Protein AF-E4YJR3-F1 (afdb_monomer)

Sequence (330 aa):
MFRCHFRAPNPDRCPSSAATNLHTQDFFTKYLLKDLPNSNQPILTTSLFLHVAEKFKENTSFCRQILEVAIERIDQEDDRQCQLWNKVFTLRLQDEDYTGAYRAMISNTDIDSQKNCLRTFVLHLSDSGDFGPLVNSEYSGLESEIAPILENRALAVSPEDTRYFDLLYAFMSVRENYRGAARAMYLQSQHIASGYESLEQLETRESALLTAINSLYLVKKEDQWVATASANGVPLPVKSPKRTHEGGMRVPLSKDTVVTSLEDMENECLLVQARLALKMDDIDTAGLDASEIATLMAKRGMYHEAGNLLKSFKEPARCCCQNSGEHICM

Nearest PDB structures (foldseek):
  7tdz-assembly1_a  TM=8.661E-01  e=4.460E-16  Xenopus laevis
  7vci-assembly1_M  TM=8.067E-01  e=4.915E-12  Xenopus laevis
  7r5j-assembly1_R0  TM=7.196E-01  e=3.032E-12  Homo sapiens
  7fik-assembly1_e  TM=7.915E-01  e=4.142E-10  Xenopus laevis
  7wb4-assembly1_E  TM=7.861E-01  e=5.183E-08  Xenopus laevis

Secondary structure (DSSP, 8-state):
------PPPPGGG--HHHHTTSTT-HHHHHHHSTTS-S--HHHHHHHHHHHHHHHTTT-HHHHHHHHHHHHTTS-TT-TTHHHHHHHHHHHHHHTT-HHHHHHHHHT-S-HHHHHHHHHHHHHHHHHHT-HHHHHH---TT-HHHHHHHHHHHHHHS-TT--HHHHHHHHHHHHTT-HHHHHHHHHHHHHHHHHS---HHHHHHHHHHHHHHHHHHHTS-GGG-EEEEE-TTS-----PPPPPPTTS-------TTEEEEEHHHHHHHHHHHHHHHHHHTTT---TT--HHHHHHHHHHTT-HHHHHHHHHHTT--------SS------

Organism: Oikopleura dioica (NCBI:txid34765)

Solvent-accessible surface area (backbone atoms only — not comparable to full-atom values): 19707 Å² total; per-residue (Å²): 140,81,84,81,81,75,74,82,71,71,84,92,68,74,61,79,70,58,71,73,55,45,83,78,36,71,63,49,49,64,72,74,44,72,88,61,80,94,71,60,76,67,60,55,51,56,50,48,50,53,52,51,36,61,76,38,62,88,42,58,72,60,32,45,54,53,52,52,58,45,61,80,70,57,67,96,82,49,85,62,53,45,59,50,30,54,51,46,24,53,49,27,52,74,70,68,34,60,68,59,19,52,50,32,37,70,70,34,87,46,66,70,58,33,52,53,50,47,53,52,50,55,50,52,34,63,74,70,66,53,54,65,69,65,56,74,53,84,58,89,83,52,57,78,58,51,57,59,52,43,50,57,50,36,73,74,44,61,64,84,60,53,66,44,41,54,49,50,26,52,45,23,49,78,69,70,33,32,60,60,19,15,40,38,28,42,50,51,28,51,45,33,67,74,52,78,81,48,72,70,50,44,54,50,31,44,53,26,38,51,52,14,51,57,26,30,69,76,40,59,81,93,62,35,58,37,79,42,72,32,96,89,54,82,88,69,82,83,73,77,68,65,78,49,100,79,78,54,87,50,75,78,79,54,100,53,55,41,77,45,44,55,69,55,53,52,47,50,42,54,51,46,50,54,43,45,61,41,42,77,69,76,41,88,57,83,93,58,52,72,66,57,50,25,53,54,34,42,76,72,67,40,49,69,62,21,52,50,53,32,60,66,71,69,48,81,75,75,75,85,85,79,84,85,78,84,86,82,90,130

pLDDT: mean 74.15, std 20.88, range [22.23, 96.56]

InterPro domains:
  IPR021717 Nucleoporin Nup120/160 [PTHR21286] (44-315)
  IPR056535 NUP160, middle TPR domain [PF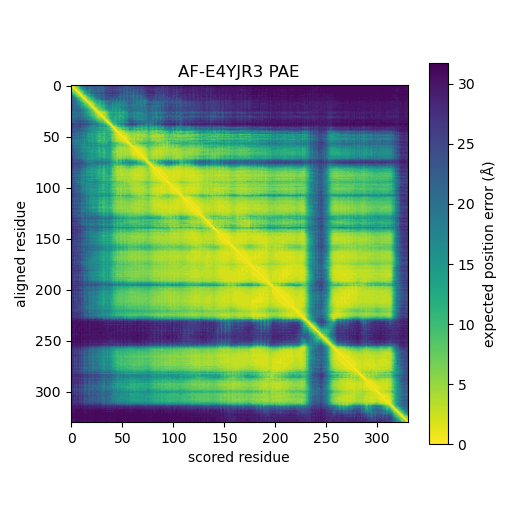23354] (14-218)

Structure (mmCIF, N/CA/C/O backbone):
data_AF-E4YJR3-F1
#
_entry.id   AF-E4YJR3-F1
#
loop_
_atom_site.group_PDB
_atom_site.id
_atom_site.type_symbol
_atom_site.label_atom_id
_atom_site.label_alt_id
_atom_site.label_comp_id
_atom_site.label_asym_id
_atom_site.label_entity_id
_atom_site.label_seq_id
_atom_site.pdbx_PDB_ins_code
_atom_site.Cartn_x
_atom_site.Cartn_y
_atom_site.Cartn_z
_atom_site.occupancy
_atom_site.B_iso_or_equiv
_atom_site.auth_seq_id
_atom_site.auth_comp_id
_atom_site.auth_asym_id
_atom_site.auth_atom_id
_atom_site.pdbx_PDB_model_num
ATOM 1 N N . MET A 1 1 ? -0.060 -20.009 53.212 1.00 29.98 1 MET A N 1
ATOM 2 C CA . MET A 1 1 ? -0.229 -20.751 51.945 1.00 29.98 1 MET A CA 1
ATOM 3 C C . MET A 1 1 ? -1.686 -21.210 51.860 1.00 29.98 1 MET A C 1
ATOM 5 O O . MET A 1 1 ? -1.987 -22.354 52.156 1.00 29.98 1 MET A O 1
ATOM 9 N N . PHE A 1 2 ? -2.614 -20.295 51.565 1.00 22.23 2 PHE A N 1
ATOM 10 C CA . PHE A 1 2 ? -4.041 -20.616 51.441 1.00 22.23 2 PHE A CA 1
ATOM 11 C C . PHE A 1 2 ? -4.434 -20.487 49.970 1.00 22.23 2 PHE A C 1
ATOM 13 O O . PHE A 1 2 ? -4.523 -19.385 49.435 1.00 22.23 2 PHE A O 1
ATOM 20 N N . ARG A 1 3 ? -4.598 -21.637 49.309 1.00 22.94 3 ARG A N 1
ATOM 21 C CA . ARG A 1 3 ? -5.192 -21.746 47.973 1.00 22.94 3 ARG A CA 1
ATOM 22 C C . ARG A 1 3 ? -6.650 -21.301 48.071 1.00 22.94 3 ARG A C 1
ATOM 24 O O . ARG A 1 3 ? -7.471 -22.016 48.637 1.00 22.94 3 ARG A O 1
ATOM 31 N N . CYS A 1 4 ? -6.973 -20.141 47.511 1.00 25.50 4 CYS A N 1
ATOM 32 C CA . CYS A 1 4 ? -8.360 -19.775 47.252 1.00 25.50 4 CYS A CA 1
ATOM 33 C C . CYS A 1 4 ? -8.850 -20.593 46.050 1.00 25.50 4 CYS A C 1
ATOM 35 O O . CYS A 1 4 ? -8.593 -20.245 44.902 1.00 25.50 4 CYS A O 1
ATOM 37 N N . HIS A 1 5 ? -9.527 -21.712 46.309 1.00 24.83 5 HIS A N 1
ATOM 38 C CA . HIS A 1 5 ? -10.363 -22.375 45.312 1.00 24.83 5 HIS A CA 1
ATOM 39 C C . HIS A 1 5 ? -11.676 -21.601 45.182 1.00 24.83 5 HIS A C 1
ATOM 41 O O . HIS A 1 5 ? -12.685 -21.958 45.786 1.00 24.83 5 HIS A O 1
ATOM 47 N N . PHE A 1 6 ? -11.663 -20.530 44.386 1.00 32.66 6 PHE A N 1
ATOM 48 C CA . PHE A 1 6 ? -12.901 -20.013 43.817 1.00 32.66 6 PHE A CA 1
ATOM 49 C C . PHE A 1 6 ? -13.331 -20.970 42.707 1.00 32.66 6 PHE A C 1
ATOM 51 O O . PHE A 1 6 ? -12.782 -20.982 41.608 1.00 32.66 6 PHE A O 1
ATOM 58 N N . ARG A 1 7 ? -14.292 -21.833 43.036 1.00 27.20 7 ARG A N 1
ATOM 59 C CA . ARG A 1 7 ? -15.067 -22.591 42.057 1.00 27.20 7 ARG A CA 1
ATOM 60 C C . ARG A 1 7 ? -15.774 -21.560 41.172 1.00 27.20 7 ARG A C 1
ATOM 62 O O . ARG A 1 7 ? -16.466 -20.698 41.710 1.00 27.20 7 ARG A O 1
ATOM 69 N N . ALA A 1 8 ? -15.541 -21.620 39.862 1.00 28.38 8 ALA A N 1
ATOM 70 C CA . ALA A 1 8 ? -16.097 -20.680 38.893 1.00 28.38 8 ALA A CA 1
ATOM 71 C C . ALA A 1 8 ? -17.618 -20.528 39.098 1.00 28.38 8 ALA A C 1
ATOM 73 O O . ALA A 1 8 ? -18.334 -21.533 39.020 1.00 28.38 8 ALA A O 1
ATOM 74 N N . PRO A 1 9 ? -18.132 -19.322 39.397 1.00 33.03 9 PRO A N 1
ATOM 75 C CA . PRO A 1 9 ? -19.554 -19.070 39.270 1.00 33.03 9 PRO A CA 1
ATOM 76 C C . PRO A 1 9 ? -19.888 -19.011 37.773 1.00 33.03 9 PRO A C 1
ATOM 78 O O . PRO A 1 9 ? -19.077 -18.546 36.974 1.00 33.03 9 PRO A O 1
ATOM 81 N N . ASN A 1 10 ? -21.068 -19.505 37.389 1.00 29.66 10 ASN A N 1
ATOM 82 C CA . ASN A 1 10 ? -21.575 -19.352 36.025 1.00 29.66 10 ASN A CA 1
ATOM 83 C C . ASN A 1 10 ? -21.480 -17.871 35.602 1.00 29.66 10 ASN A C 1
ATOM 85 O O . ASN A 1 10 ? -22.039 -17.026 36.310 1.00 29.66 10 ASN A O 1
ATOM 89 N N . PRO A 1 11 ? -20.815 -17.551 34.476 1.00 40.31 11 PRO A N 1
ATOM 90 C CA . PRO A 1 11 ? -20.589 -16.169 34.044 1.00 40.31 11 PRO A CA 1
ATOM 91 C C . PRO A 1 11 ? -21.891 -15.428 33.698 1.00 40.31 11 PRO A C 1
ATOM 93 O O . PRO A 1 11 ? -21.936 -14.206 33.759 1.00 40.31 11 PRO A O 1
ATOM 96 N N . ASP A 1 12 ? -22.981 -16.153 33.441 1.00 34.28 12 ASP A N 1
ATOM 97 C CA . ASP A 1 12 ? -24.246 -15.579 32.965 1.00 34.28 12 ASP A CA 1
ATOM 98 C C . ASP A 1 12 ? -25.135 -14.968 34.066 1.00 34.28 12 ASP A C 1
ATOM 100 O O . ASP A 1 12 ? -26.244 -14.509 33.788 1.00 34.28 12 ASP A O 1
ATOM 104 N N . ARG A 1 13 ? -24.716 -14.991 35.342 1.00 35.12 13 ARG A N 1
ATOM 105 C CA . ARG A 1 13 ? -25.559 -14.547 36.474 1.00 35.12 13 ARG A CA 1
ATOM 106 C C . ARG A 1 13 ? -24.811 -13.789 37.573 1.00 35.12 13 ARG A C 1
ATOM 108 O O . ARG A 1 13 ? -25.071 -14.003 38.757 1.00 35.12 13 ARG A O 1
ATOM 115 N N . CYS A 1 14 ? -23.941 -12.851 37.218 1.00 37.06 14 CYS A N 1
ATOM 116 C CA . CYS A 1 14 ? -23.612 -11.772 38.153 1.00 37.06 14 CYS A CA 1
ATOM 117 C C . CYS A 1 14 ? -24.665 -10.661 38.004 1.00 37.06 14 CYS A C 1
ATOM 119 O O . CYS A 1 14 ? -24.735 -10.042 36.944 1.00 37.06 14 CYS A O 1
ATOM 121 N N . PRO A 1 15 ? -25.519 -10.403 39.014 1.00 34.91 15 PRO A N 1
ATOM 122 C CA . PRO A 1 15 ? -26.496 -9.333 38.913 1.00 34.91 15 PRO A CA 1
ATOM 123 C C . PRO A 1 15 ? -25.754 -7.995 38.884 1.00 34.91 15 PRO A C 1
ATOM 125 O O . PRO A 1 15 ? -24.974 -7.684 39.785 1.00 34.91 15 PRO A O 1
ATOM 128 N N . SER A 1 16 ? -26.028 -7.184 37.866 1.00 40.50 16 SER A N 1
ATOM 129 C CA . SER A 1 16 ? -25.550 -5.801 37.721 1.00 40.50 16 SER A CA 1
ATOM 130 C C . SER A 1 16 ? -25.839 -4.923 38.953 1.00 40.50 16 SER A C 1
ATOM 132 O O . SER A 1 16 ? -25.169 -3.916 39.175 1.00 40.50 16 SER A O 1
ATOM 134 N N . SER A 1 17 ? -26.776 -5.343 39.813 1.00 38.78 17 SER A N 1
ATOM 135 C CA . SER A 1 17 ? -27.082 -4.721 41.106 1.00 38.78 17 SER A CA 1
ATOM 136 C C . SER A 1 17 ? -26.037 -4.969 42.205 1.00 38.78 17 SER A C 1
ATOM 138 O O . SER A 1 17 ? -26.002 -4.226 43.184 1.00 38.78 17 SER A O 1
ATOM 140 N N . ALA A 1 18 ? -25.184 -5.996 42.091 1.00 42.00 18 ALA A N 1
ATOM 141 C CA . ALA A 1 18 ? -24.146 -6.275 43.089 1.00 42.00 18 ALA A CA 1
ATOM 142 C C . ALA A 1 18 ? -23.007 -5.248 43.022 1.00 42.00 18 ALA A C 1
ATOM 144 O O . ALA A 1 18 ? -22.527 -4.800 44.061 1.00 42.00 18 ALA A O 1
ATOM 145 N N . ALA A 1 19 ? -22.641 -4.797 41.817 1.00 44.16 19 ALA A N 1
ATOM 146 C CA . ALA A 1 19 ? -21.649 -3.737 41.621 1.00 44.16 19 ALA A CA 1
ATOM 147 C C . ALA A 1 19 ? -22.080 -2.414 42.277 1.00 44.16 19 ALA A C 1
ATOM 149 O O . ALA A 1 19 ? -21.245 -1.634 42.732 1.00 44.16 19 ALA A O 1
ATOM 150 N N . THR A 1 20 ? -23.392 -2.186 42.391 1.00 44.91 20 THR A N 1
ATOM 151 C CA . THR A 1 20 ? -23.952 -0.950 42.937 1.00 44.91 20 THR A CA 1
ATOM 152 C C . THR A 1 20 ? -23.702 -0.782 44.432 1.00 44.91 20 THR A C 1
ATOM 154 O O . THR A 1 20 ? -23.696 0.349 44.877 1.00 44.91 20 THR A O 1
ATOM 157 N N . ASN A 1 21 ? -23.433 -1.847 45.196 1.00 45.72 21 ASN A N 1
ATOM 158 C CA . ASN A 1 21 ? -23.212 -1.773 46.652 1.00 45.72 21 ASN A CA 1
ATOM 159 C C . ASN A 1 21 ? -21.786 -2.183 47.078 1.00 45.72 21 ASN A C 1
ATOM 161 O O . ASN A 1 21 ? -21.510 -2.365 48.266 1.00 45.72 21 ASN A O 1
ATOM 165 N N . LEU A 1 22 ? -20.853 -2.340 46.130 1.00 49.66 22 LEU A N 1
ATOM 166 C CA . LEU A 1 22 ? -19.464 -2.697 46.451 1.00 49.66 22 LEU A CA 1
ATOM 167 C C . LEU A 1 22 ? -18.683 -1.536 47.088 1.00 49.66 22 LEU A C 1
ATOM 169 O O . LEU A 1 22 ? -17.775 -1.773 47.879 1.00 49.66 22 LEU A O 1
ATOM 173 N N . HIS A 1 23 ? -19.055 -0.290 46.785 1.00 43.75 23 HIS A N 1
ATOM 174 C CA . HIS A 1 23 ? -18.414 0.908 47.334 1.00 43.75 23 HIS A CA 1
ATOM 175 C C . HIS A 1 23 ? -18.718 1.120 48.828 1.00 43.75 23 HIS A C 1
ATOM 177 O O . HIS A 1 23 ? -17.927 1.738 49.534 1.00 43.75 23 HIS A O 1
ATOM 183 N N . THR A 1 24 ? -19.839 0.582 49.321 1.00 45.59 24 THR A N 1
ATOM 184 C CA . THR A 1 24 ? -20.225 0.631 50.741 1.00 45.59 24 THR A CA 1
ATOM 185 C C . THR A 1 24 ? -19.541 -0.427 51.603 1.00 45.59 24 THR A C 1
ATOM 187 O O . THR A 1 24 ? -19.618 -0.351 52.826 1.00 45.59 24 THR A O 1
ATOM 190 N N . GLN A 1 25 ? -18.889 -1.432 51.010 1.00 48.78 25 GLN A N 1
ATOM 191 C CA . GLN A 1 25 ? -18.199 -2.453 51.793 1.00 48.78 25 GLN A CA 1
ATOM 192 C C . GLN A 1 25 ? -16.765 -2.020 52.110 1.00 48.78 25 GLN A C 1
ATOM 194 O O . GLN A 1 25 ? -15.901 -2.023 51.233 1.00 48.78 25 GLN A O 1
ATOM 199 N N . ASP A 1 26 ? -16.502 -1.764 53.397 1.00 46.53 26 ASP A N 1
ATOM 200 C CA . ASP A 1 26 ? -15.182 -1.454 53.982 1.00 46.53 26 ASP A CA 1
ATOM 201 C C . ASP A 1 26 ? -14.056 -2.402 53.538 1.00 46.53 26 ASP A C 1
ATOM 203 O O . ASP A 1 26 ? -12.878 -2.060 53.581 1.00 46.53 26 ASP A O 1
ATOM 207 N N . PHE A 1 27 ? -14.393 -3.621 53.115 1.00 50.97 27 PHE A N 1
ATOM 208 C CA . PHE A 1 27 ? -13.427 -4.597 52.627 1.00 50.97 27 PHE A CA 1
ATOM 209 C C . PHE A 1 27 ? -12.860 -4.238 51.242 1.00 50.97 27 PHE A C 1
ATOM 211 O O . PHE A 1 27 ? -11.647 -4.315 51.036 1.00 50.97 27 PHE A O 1
ATOM 218 N N . PHE A 1 28 ? -13.715 -3.820 50.303 1.00 50.59 28 PHE A N 1
ATOM 219 C CA . PHE A 1 28 ? -13.316 -3.504 48.928 1.00 50.59 28 PHE A CA 1
ATOM 220 C C . PHE A 1 28 ? -12.522 -2.196 48.874 1.00 50.59 28 PHE A C 1
ATOM 222 O O . PHE A 1 28 ? -11.467 -2.138 48.245 1.00 50.59 28 PHE A O 1
ATOM 229 N N . THR A 1 29 ? -12.949 -1.181 49.623 1.00 50.59 29 THR A N 1
ATOM 230 C CA . THR A 1 29 ? -12.211 0.082 49.772 1.00 50.59 29 THR A CA 1
ATOM 231 C C . THR A 1 29 ? -10.846 -0.113 50.435 1.00 50.59 29 THR A C 1
ATOM 233 O O . THR A 1 29 ? -9.853 0.454 49.986 1.00 50.59 29 THR A O 1
ATOM 236 N N . LYS A 1 30 ? -10.742 -0.981 51.446 1.00 48.03 30 LYS A N 1
ATOM 237 C CA . LYS A 1 30 ? -9.495 -1.187 52.202 1.00 48.03 30 LYS A CA 1
ATOM 238 C C . LYS A 1 30 ? -8.450 -2.060 51.495 1.00 48.03 30 LYS A C 1
ATOM 240 O O . LYS A 1 30 ? -7.258 -1.891 51.763 1.00 48.03 30 LYS A O 1
ATOM 245 N N . TYR A 1 31 ? -8.867 -2.983 50.621 1.00 53.19 31 TYR A N 1
ATOM 246 C CA . TYR A 1 31 ? -7.954 -3.899 49.916 1.00 53.19 31 TYR A CA 1
ATOM 247 C C . TYR A 1 31 ? -7.757 -3.598 48.423 1.00 53.19 31 TYR A C 1
ATOM 249 O O . TYR A 1 31 ? -6.663 -3.856 47.928 1.00 53.19 31 TYR A O 1
ATOM 257 N N . LEU A 1 32 ? -8.758 -3.062 47.711 1.00 52.88 32 LEU A N 1
ATOM 258 C CA . LEU A 1 32 ? -8.661 -2.764 46.269 1.00 52.88 32 LEU A CA 1
ATOM 259 C C . LEU A 1 32 ? -8.405 -1.281 45.967 1.00 52.88 32 LEU A C 1
ATOM 261 O O . LEU A 1 32 ? -7.837 -0.981 44.925 1.00 52.88 32 LEU A O 1
ATOM 265 N N . LEU A 1 33 ? -8.783 -0.355 46.859 1.00 53.78 33 LEU A N 1
ATOM 266 C CA . LEU A 1 33 ? -8.657 1.098 46.638 1.00 53.78 33 LEU A CA 1
ATOM 267 C C . LEU A 1 33 ? -7.522 1.754 47.449 1.00 53.78 33 LEU A C 1
ATOM 269 O O . LEU A 1 33 ? -7.466 2.975 47.563 1.00 53.78 33 LEU A O 1
ATOM 273 N N . LYS A 1 34 ? -6.599 0.955 47.999 1.00 53.28 34 LYS A N 1
ATOM 274 C CA . LYS A 1 34 ? -5.567 1.396 48.956 1.00 53.28 34 LYS A CA 1
ATOM 275 C C . LYS A 1 34 ? -4.609 2.479 48.420 1.00 53.28 34 LYS A C 1
ATOM 277 O O . LYS A 1 34 ? -4.019 3.192 49.226 1.00 53.28 34 LYS A O 1
ATOM 282 N N . ASP A 1 35 ? -4.505 2.615 47.097 1.00 50.78 35 ASP A N 1
ATOM 283 C CA . ASP A 1 35 ? -3.570 3.516 46.406 1.00 50.78 35 ASP A CA 1
ATOM 284 C C . ASP A 1 35 ? -4.250 4.712 45.700 1.00 50.78 35 ASP A C 1
ATOM 286 O O . ASP A 1 35 ? -3.592 5.453 44.970 1.00 50.78 35 ASP A O 1
ATOM 290 N N . LEU A 1 36 ? -5.563 4.921 45.874 1.00 49.91 36 LEU A N 1
ATOM 291 C CA . LEU A 1 36 ? -6.302 5.969 45.154 1.00 49.91 36 LEU A CA 1
ATOM 292 C C . LEU A 1 36 ? -6.524 7.230 46.014 1.00 49.91 36 LEU A C 1
ATOM 294 O O . LEU A 1 36 ? -6.951 7.120 47.164 1.00 49.91 36 LEU A O 1
ATOM 298 N N . PRO A 1 37 ? -6.264 8.441 45.479 1.00 48.44 37 PRO A N 1
ATOM 299 C CA . PRO A 1 37 ? -6.494 9.683 46.204 1.00 48.44 37 PRO A CA 1
ATOM 300 C C . PRO A 1 37 ? -7.994 9.920 46.421 1.00 48.44 37 PRO A C 1
ATOM 302 O O . PRO A 1 37 ? -8.805 9.806 45.502 1.00 48.44 37 PRO A O 1
ATOM 305 N N . ASN A 1 38 ? -8.352 10.267 47.657 1.00 51.56 38 ASN A N 1
ATOM 306 C CA . ASN A 1 38 ? -9.713 10.586 48.076 1.00 51.56 38 ASN A CA 1
ATOM 307 C C . ASN A 1 38 ? -10.197 11.896 47.432 1.00 51.56 38 ASN A C 1
ATOM 309 O O . ASN A 1 38 ? -9.977 12.959 48.004 1.00 51.56 38 ASN A O 1
ATOM 313 N N . SER A 1 39 ? -10.876 11.831 46.285 1.00 48.16 39 SER A N 1
ATOM 314 C CA . SER A 1 39 ? -11.966 12.759 45.941 1.00 48.16 39 SER A CA 1
ATOM 315 C C . SER A 1 39 ? -12.750 12.281 44.710 1.00 48.16 39 SER A C 1
ATOM 317 O O . SER A 1 39 ? -12.159 11.821 43.737 1.00 48.16 39 SER A O 1
ATOM 319 N N . ASN A 1 40 ? -14.071 12.487 44.763 1.00 52.88 40 ASN A N 1
ATOM 320 C CA . ASN A 1 40 ? -15.118 12.289 43.743 1.00 52.88 40 ASN A CA 1
ATOM 321 C C . ASN A 1 40 ? -15.612 10.837 43.525 1.00 52.88 40 ASN A C 1
ATOM 323 O O . ASN A 1 40 ? -14.877 9.934 43.133 1.00 52.88 40 ASN A O 1
ATOM 327 N N . GLN A 1 41 ? -16.917 10.634 43.759 1.00 54.94 41 GLN A N 1
ATOM 328 C CA . GLN A 1 41 ? -17.640 9.358 43.621 1.00 54.94 41 GLN A CA 1
ATOM 329 C C . GLN A 1 41 ? -17.585 8.704 42.216 1.00 54.94 41 GLN A C 1
ATOM 331 O O . GLN A 1 41 ? -17.411 7.481 42.170 1.00 54.94 41 GLN A O 1
ATOM 336 N N . PRO A 1 42 ? -17.674 9.432 41.080 1.00 54.91 42 PRO A N 1
ATOM 337 C CA . PRO A 1 42 ? -17.546 8.808 39.754 1.00 54.91 42 PRO A CA 1
ATOM 338 C C . PRO A 1 42 ? -16.112 8.323 39.482 1.00 54.91 42 PRO A C 1
ATOM 340 O O . PRO A 1 42 ? -15.907 7.172 39.094 1.00 54.91 42 PRO A O 1
ATOM 343 N N . ILE A 1 43 ? -15.110 9.123 39.864 1.00 56.00 43 ILE A N 1
ATOM 344 C CA . ILE A 1 43 ? -13.676 8.823 39.707 1.00 56.00 43 ILE A CA 1
ATOM 345 C C . ILE A 1 43 ? -13.278 7.518 40.417 1.00 56.00 43 ILE A C 1
ATOM 347 O O . ILE A 1 43 ? -12.477 6.742 39.884 1.00 56.00 43 ILE A O 1
ATOM 351 N N . LEU A 1 44 ? -13.841 7.273 41.608 1.00 58.84 44 LEU A N 1
ATOM 352 C CA . LEU A 1 44 ? -13.654 6.049 42.403 1.00 58.84 44 LEU A CA 1
ATOM 353 C C . LEU A 1 44 ? -14.286 4.812 41.751 1.00 58.84 44 LEU A C 1
ATOM 355 O O . LEU A 1 44 ? -13.788 3.698 41.912 1.00 58.84 44 LEU A O 1
ATOM 359 N N . THR A 1 45 ? -15.380 5.003 41.017 1.00 65.38 45 THR A N 1
ATOM 360 C CA . THR A 1 45 ? -16.117 3.924 40.354 1.00 65.38 45 THR A CA 1
ATOM 361 C C . THR A 1 45 ? -15.381 3.489 39.084 1.00 65.38 45 THR A C 1
ATOM 363 O O . THR A 1 45 ? -15.129 2.299 38.885 1.00 65.38 45 THR A O 1
ATOM 366 N N . THR A 1 46 ? -14.916 4.454 38.286 1.00 66.69 46 THR A N 1
ATOM 367 C CA . THR A 1 46 ? -14.099 4.226 37.088 1.00 66.69 46 THR A CA 1
ATOM 368 C C . THR A 1 46 ? -12.758 3.553 37.418 1.00 66.69 46 THR A C 1
ATOM 370 O O . THR A 1 46 ? -12.365 2.588 36.758 1.00 66.69 46 THR A O 1
ATOM 373 N N . SER A 1 47 ? -12.056 3.995 38.474 1.00 67.69 47 SER A N 1
ATOM 374 C CA . SER A 1 47 ? -10.803 3.349 38.902 1.00 67.69 47 SER A CA 1
ATOM 375 C C . SER A 1 47 ? -11.006 1.942 39.446 1.00 67.69 47 SER A C 1
ATOM 377 O O . SER A 1 47 ? -10.168 1.075 39.193 1.00 67.69 47 SER A O 1
ATOM 379 N N . LEU A 1 48 ? -12.105 1.691 40.163 1.00 70.75 48 LEU A N 1
ATOM 380 C CA . LEU A 1 48 ? -12.435 0.356 40.650 1.00 70.75 48 LEU A CA 1
ATOM 381 C C . LEU A 1 48 ? -12.616 -0.614 39.480 1.00 70.75 48 LEU A C 1
ATOM 383 O O . LEU A 1 48 ? -12.006 -1.681 39.483 1.00 70.75 48 LEU A O 1
ATOM 387 N N . PHE A 1 49 ? -13.401 -0.243 38.464 1.00 73.31 49 PHE A N 1
ATOM 388 C CA . PHE A 1 49 ? -13.617 -1.097 37.294 1.00 73.31 49 PHE A CA 1
ATOM 389 C C . PHE A 1 49 ? -12.326 -1.366 36.520 1.00 73.31 49 PHE A C 1
ATOM 391 O O . PHE A 1 49 ? -12.068 -2.510 36.145 1.00 73.31 49 PHE A O 1
ATOM 398 N N . LEU A 1 50 ? -11.471 -0.354 36.351 1.00 75.69 50 LEU A N 1
ATOM 399 C CA . LEU A 1 50 ? -10.160 -0.526 35.721 1.00 75.69 50 LEU A CA 1
ATOM 400 C C . LEU A 1 50 ? -9.252 -1.478 36.509 1.00 75.69 50 LEU A C 1
ATOM 402 O O . LEU A 1 50 ? -8.599 -2.329 35.900 1.00 75.69 50 LEU A O 1
ATOM 406 N N . HIS A 1 51 ? -9.235 -1.369 37.840 1.00 74.06 51 HIS A N 1
ATOM 407 C CA . HIS A 1 51 ? -8.425 -2.230 38.698 1.00 74.06 51 HIS A CA 1
ATOM 408 C C . HIS A 1 51 ? -8.955 -3.669 38.737 1.00 74.06 51 HIS A C 1
ATOM 410 O O . HIS A 1 51 ? -8.183 -4.625 38.686 1.00 74.06 51 HIS A O 1
ATOM 416 N N . VAL A 1 52 ? -10.278 -3.847 38.774 1.00 73.38 52 VAL A N 1
ATOM 417 C CA . VAL A 1 52 ? -10.902 -5.172 38.675 1.00 73.38 52 VAL A CA 1
ATOM 418 C C . VAL A 1 52 ? -10.584 -5.800 37.316 1.00 73.38 52 VAL A C 1
ATOM 420 O O . VAL A 1 52 ? -10.142 -6.946 37.276 1.00 73.38 52 VAL A O 1
ATOM 423 N N . ALA A 1 53 ? -10.703 -5.053 36.216 1.00 75.50 53 ALA A N 1
ATOM 424 C CA . ALA A 1 53 ? -10.322 -5.541 34.890 1.00 75.50 53 ALA A CA 1
ATOM 425 C C . ALA A 1 53 ? -8.837 -5.951 34.821 1.00 75.50 53 ALA A C 1
ATOM 427 O O . ALA A 1 53 ? -8.492 -6.937 34.177 1.00 75.50 53 ALA A O 1
ATOM 428 N N . GLU A 1 54 ? -7.942 -5.257 35.530 1.00 77.62 54 GLU A N 1
ATOM 429 C CA . GLU A 1 54 ? -6.532 -5.661 35.630 1.00 77.62 54 GLU A CA 1
ATOM 430 C C . GLU A 1 54 ? -6.333 -6.970 36.389 1.00 77.62 54 GLU A C 1
ATOM 432 O O . GLU A 1 54 ? -5.512 -7.794 35.985 1.00 77.62 54 GLU A O 1
ATOM 437 N N . LYS A 1 55 ? -7.095 -7.197 37.462 1.00 75.19 55 LYS A N 1
ATOM 438 C CA . LYS A 1 55 ? -7.035 -8.453 38.223 1.00 75.19 55 LYS A CA 1
ATOM 439 C C . LYS A 1 55 ? -7.555 -9.650 37.433 1.00 75.19 55 LYS A C 1
ATOM 441 O O . LYS A 1 55 ? -7.093 -10.760 37.675 1.00 75.19 55 LYS A O 1
ATOM 446 N N . PHE A 1 56 ? -8.475 -9.433 36.496 1.00 75.38 56 PHE A N 1
ATOM 447 C CA . PHE A 1 56 ? -9.086 -10.488 35.684 1.00 75.38 56 PHE A CA 1
ATOM 448 C C . PHE A 1 56 ? -8.537 -10.574 34.255 1.00 75.38 56 PHE A C 1
ATOM 450 O O . PHE A 1 56 ? -9.155 -11.226 33.419 1.00 75.38 56 PHE A O 1
ATOM 457 N N . LYS A 1 57 ? -7.362 -9.991 33.969 1.00 74.50 57 LYS A N 1
ATOM 458 C CA . LYS A 1 57 ? -6.770 -9.923 32.617 1.00 74.50 57 LYS A CA 1
ATOM 459 C C . LYS A 1 57 ? -6.704 -11.271 31.872 1.00 74.50 57 LYS A C 1
ATOM 461 O O . LYS A 1 57 ? -6.733 -11.274 30.649 1.00 74.50 57 LYS A O 1
ATOM 466 N N . GLU A 1 58 ? -6.635 -12.394 32.587 1.00 76.62 58 GLU A N 1
ATOM 467 C CA . GLU A 1 58 ? -6.615 -13.750 32.012 1.00 76.62 58 GLU A CA 1
ATOM 468 C C . GLU A 1 58 ? -7.954 -14.180 31.377 1.00 76.62 58 GLU A C 1
ATOM 470 O O . GLU A 1 58 ? -7.956 -15.006 30.471 1.00 76.62 58 GLU A O 1
ATOM 475 N N . ASN A 1 59 ? -9.086 -13.610 31.807 1.00 80.88 59 ASN A N 1
ATOM 476 C CA . ASN A 1 59 ? -10.418 -13.916 31.277 1.00 80.88 59 ASN A CA 1
ATOM 477 C C . ASN A 1 59 ? -10.942 -12.744 30.431 1.00 80.88 59 ASN A C 1
ATOM 479 O O . ASN A 1 59 ? -11.608 -11.842 30.949 1.00 80.88 59 ASN A O 1
ATOM 483 N N . THR A 1 60 ? -10.672 -12.764 29.121 1.00 77.12 60 THR A N 1
ATOM 484 C CA . THR A 1 60 ? -11.025 -11.675 28.183 1.00 77.12 60 THR A CA 1
ATOM 485 C C . THR A 1 60 ? -12.527 -11.384 28.142 1.00 77.12 60 THR A C 1
ATOM 487 O O . THR A 1 60 ? -12.936 -10.223 28.221 1.00 77.12 60 THR A O 1
ATOM 490 N N . SER A 1 61 ? -13.360 -12.428 28.122 1.00 77.69 61 SER A N 1
ATOM 491 C CA . SER A 1 61 ? -14.825 -12.320 28.084 1.00 77.69 61 SER A CA 1
ATOM 492 C C . SER A 1 61 ? -15.406 -11.615 29.314 1.00 77.69 61 SER A C 1
ATOM 494 O O . SER A 1 61 ? -16.273 -10.751 29.189 1.00 77.69 61 SER A O 1
ATOM 496 N N . PHE A 1 62 ? -14.896 -11.936 30.504 1.00 75.88 62 PHE A N 1
ATOM 497 C CA . PHE A 1 62 ? -15.350 -11.340 31.759 1.00 75.88 62 PHE A CA 1
ATOM 498 C C . PHE A 1 62 ? -14.876 -9.889 31.904 1.00 75.88 62 PHE A C 1
ATOM 500 O O . PHE A 1 62 ? -15.653 -9.019 32.297 1.00 75.88 62 PHE A O 1
ATOM 507 N N . CYS A 1 63 ? -13.628 -9.602 31.519 1.00 79.62 63 CYS A N 1
ATOM 508 C CA . CYS A 1 63 ? -13.112 -8.235 31.469 1.00 79.62 63 CYS A CA 1
ATOM 509 C C . CYS A 1 63 ? -13.950 -7.341 30.557 1.00 79.62 63 CYS A C 1
ATOM 511 O O . CYS A 1 63 ? -14.289 -6.225 30.942 1.00 79.62 63 CYS A O 1
ATOM 513 N N . ARG A 1 64 ? -14.328 -7.839 29.377 1.00 80.25 64 ARG A N 1
ATOM 514 C CA . ARG A 1 64 ? -15.173 -7.108 28.431 1.00 80.25 64 ARG A CA 1
ATOM 515 C C . ARG A 1 64 ? -16.533 -6.744 29.033 1.00 80.25 64 ARG A C 1
ATOM 517 O O . ARG A 1 64 ? -16.899 -5.575 29.008 1.00 80.25 64 ARG A O 1
ATOM 524 N N . GLN A 1 65 ? -17.231 -7.707 29.638 1.00 78.75 65 GLN A N 1
ATOM 525 C CA . GLN A 1 65 ? -18.532 -7.460 30.276 1.00 78.75 65 GLN A CA 1
ATOM 526 C C . GLN A 1 65 ? -18.442 -6.415 31.397 1.00 78.75 65 GLN A C 1
ATOM 528 O O . GLN A 1 65 ? -19.287 -5.529 31.489 1.00 78.75 65 GLN A O 1
ATOM 533 N N . ILE A 1 66 ? -17.402 -6.485 32.234 1.00 78.44 66 ILE A N 1
ATOM 534 C CA . ILE A 1 66 ? -17.184 -5.500 33.304 1.00 78.44 66 ILE A CA 1
ATOM 535 C C . ILE A 1 66 ? -16.973 -4.101 32.728 1.00 78.44 66 ILE A C 1
ATOM 537 O O . ILE A 1 66 ? -17.523 -3.134 33.250 1.00 78.44 66 ILE A O 1
ATOM 541 N N . LEU A 1 67 ? -16.170 -3.988 31.670 1.00 80.69 67 LEU A N 1
ATOM 542 C CA . LEU A 1 67 ? -15.853 -2.703 31.056 1.00 80.69 67 LEU A CA 1
ATOM 543 C C . LEU A 1 67 ? -17.054 -2.101 30.313 1.00 80.69 67 LEU A C 1
ATOM 545 O O . LEU A 1 67 ? -17.227 -0.889 30.343 1.00 80.69 67 LEU A O 1
ATOM 549 N N . GLU A 1 68 ? -17.915 -2.919 29.710 1.00 79.00 68 GLU A N 1
ATOM 550 C CA . GLU A 1 68 ? -19.165 -2.461 29.084 1.00 79.00 68 GLU A CA 1
ATOM 551 C C . GLU A 1 68 ? -20.149 -1.912 30.116 1.00 79.00 68 GLU A C 1
ATOM 553 O O . GLU A 1 68 ? -20.661 -0.806 29.955 1.00 79.00 68 GLU A O 1
ATOM 558 N N . VAL A 1 69 ? -20.321 -2.624 31.234 1.00 78.31 69 VAL A N 1
ATOM 559 C CA . VAL A 1 69 ? -21.123 -2.134 32.365 1.00 78.31 69 VAL A CA 1
ATOM 560 C C . VAL A 1 69 ? -20.517 -0.863 32.965 1.00 78.31 69 VAL A C 1
ATOM 562 O O . VAL A 1 69 ? -21.252 0.009 33.428 1.00 78.31 69 VAL A O 1
ATOM 565 N N . ALA A 1 70 ? -19.186 -0.736 32.964 1.00 78.56 70 ALA A N 1
ATOM 566 C CA . ALA A 1 70 ? -18.521 0.483 33.409 1.00 78.56 70 ALA A CA 1
ATOM 567 C C . ALA A 1 70 ? -18.861 1.662 32.488 1.00 78.56 70 ALA A C 1
ATOM 569 O O . ALA A 1 70 ? -19.251 2.713 32.982 1.00 78.56 70 ALA A O 1
ATOM 570 N N . ILE A 1 71 ? -18.782 1.482 31.167 1.00 79.31 71 ILE A N 1
ATOM 571 C CA . ILE A 1 71 ? -19.081 2.526 30.176 1.00 79.31 71 ILE A CA 1
ATOM 572 C C . ILE A 1 71 ? -20.522 3.036 30.292 1.00 79.31 71 ILE A C 1
ATOM 574 O O . ILE A 1 71 ? -20.735 4.243 30.231 1.00 79.31 71 ILE A O 1
ATOM 578 N N . GLU A 1 72 ? -21.502 2.153 30.509 1.00 76.19 72 GLU A N 1
ATOM 579 C CA . GLU A 1 72 ? -22.909 2.548 30.702 1.00 76.19 72 GLU A CA 1
ATOM 580 C C . GLU A 1 72 ? -23.138 3.416 31.950 1.00 76.19 72 GLU A C 1
ATOM 582 O O . GLU A 1 72 ? -24.174 4.070 32.074 1.00 76.19 72 GLU A O 1
ATOM 587 N N . ARG A 1 73 ? -22.200 3.395 32.901 1.00 72.12 73 ARG A N 1
ATOM 588 C CA . ARG A 1 73 ? -22.370 3.965 34.242 1.00 72.12 73 ARG A CA 1
ATOM 589 C C . ARG A 1 73 ? -21.487 5.180 34.519 1.00 72.12 73 ARG A C 1
ATOM 591 O O . ARG A 1 73 ? -21.524 5.698 35.633 1.00 72.12 73 ARG A O 1
ATOM 598 N N . ILE A 1 74 ? -20.683 5.595 33.547 1.00 69.31 74 ILE A N 1
ATOM 599 C CA . ILE A 1 74 ? -19.717 6.687 33.676 1.00 69.31 74 ILE A CA 1
ATOM 600 C C . ILE A 1 74 ? -20.311 8.001 33.176 1.00 69.31 74 ILE A C 1
ATOM 602 O O . ILE A 1 74 ? -21.005 8.036 32.161 1.00 69.31 74 ILE A O 1
ATOM 606 N N . ASP A 1 75 ? -19.992 9.082 33.887 1.00 64.25 75 ASP A N 1
ATOM 607 C CA . ASP A 1 75 ? -20.293 10.449 33.470 1.00 64.25 75 ASP A CA 1
ATOM 608 C C . ASP A 1 75 ? -19.355 10.871 32.323 1.00 64.25 75 ASP A C 1
ATOM 610 O O . ASP A 1 75 ? -18.155 10.598 32.352 1.00 64.25 75 ASP A O 1
ATOM 614 N N . GLN A 1 76 ? -19.888 11.558 31.309 1.00 62.22 76 GLN A N 1
ATOM 615 C CA . GLN A 1 76 ? -19.186 11.876 30.049 1.00 62.22 76 GLN A CA 1
ATOM 616 C C . GLN A 1 76 ? -17.952 12.796 30.191 1.00 62.22 76 GLN A C 1
ATOM 618 O O . GLN A 1 76 ? -17.248 13.012 29.209 1.00 62.22 76 GLN A O 1
ATOM 623 N N . GLU A 1 77 ? -17.684 13.342 31.381 1.00 63.16 77 GLU A N 1
ATOM 624 C CA . GLU A 1 77 ? -16.578 14.280 31.644 1.00 63.16 77 GLU A CA 1
ATOM 625 C C . GLU A 1 77 ? -15.364 13.638 32.344 1.00 63.16 77 GLU A C 1
ATOM 627 O O . GLU A 1 77 ? -14.393 14.326 32.651 1.00 63.16 77 GLU A O 1
ATOM 632 N N . ASP A 1 78 ? -15.384 12.328 32.614 1.00 68.56 78 ASP A N 1
ATOM 633 C CA . ASP A 1 78 ? -14.252 11.646 33.251 1.00 68.56 78 ASP A CA 1
ATOM 634 C C . ASP A 1 78 ? -13.096 11.427 32.248 1.00 68.56 78 ASP A C 1
ATOM 636 O O . ASP A 1 78 ? -13.202 10.625 31.318 1.00 68.56 78 ASP A O 1
ATOM 640 N N . ASP A 1 79 ? -11.923 12.020 32.508 1.00 70.88 79 ASP A N 1
ATOM 641 C CA . ASP A 1 79 ? -10.693 11.860 31.697 1.00 70.88 79 ASP A CA 1
ATOM 642 C C . ASP A 1 79 ? -10.277 10.385 31.472 1.00 70.88 79 ASP A C 1
ATOM 644 O O . ASP A 1 79 ? -9.539 10.036 30.547 1.00 70.88 79 ASP A O 1
ATOM 648 N N . ARG A 1 80 ? -10.740 9.474 32.337 1.00 74.38 80 ARG A N 1
ATOM 649 C CA . ARG A 1 80 ? -10.434 8.032 32.297 1.00 74.38 80 ARG A CA 1
ATOM 650 C C . ARG A 1 80 ? -11.329 7.240 31.345 1.00 74.38 80 ARG A C 1
ATOM 652 O O . ARG A 1 80 ? -11.044 6.066 31.101 1.00 74.38 80 ARG A O 1
ATOM 659 N N . GLN A 1 81 ? -12.368 7.856 30.784 1.00 79.31 81 GLN A N 1
ATOM 660 C CA . GLN A 1 81 ? -13.253 7.218 29.810 1.00 79.31 81 GLN A CA 1
ATOM 661 C C . GLN A 1 81 ? -12.470 6.736 28.578 1.00 79.31 81 GLN A C 1
ATOM 663 O O . GLN A 1 81 ? -12.681 5.624 28.094 1.00 79.31 81 GLN A O 1
ATOM 668 N N . CYS A 1 82 ? -11.483 7.517 28.138 1.00 81.94 82 CYS A N 1
ATOM 669 C CA . CYS A 1 82 ? -10.584 7.147 27.049 1.00 81.94 82 CYS A CA 1
ATOM 670 C C . CYS A 1 82 ? -9.822 5.832 27.333 1.00 81.94 82 CYS A C 1
ATOM 672 O O . CYS A 1 82 ? -9.746 4.944 26.481 1.00 81.94 82 CYS A O 1
ATOM 674 N N . GLN A 1 83 ? -9.324 5.644 28.560 1.00 82.31 83 GLN A N 1
ATOM 675 C CA . GLN A 1 83 ? -8.610 4.417 28.941 1.00 82.31 83 GLN A CA 1
ATOM 676 C C . GLN A 1 83 ? -9.517 3.183 28.901 1.00 82.31 83 GLN A C 1
ATOM 678 O O . GLN A 1 83 ? -9.066 2.094 28.539 1.00 82.31 83 GLN A O 1
ATOM 683 N N . LEU A 1 84 ? -10.792 3.343 29.259 1.00 83.56 84 LEU A N 1
ATOM 684 C CA . LEU A 1 84 ? -11.778 2.270 29.178 1.00 83.56 84 LEU A CA 1
ATOM 685 C C . LEU A 1 84 ? -12.081 1.895 27.735 1.00 83.56 84 LEU A C 1
ATOM 687 O O . LEU A 1 84 ? -11.996 0.715 27.402 1.00 83.56 84 LEU A O 1
ATOM 691 N N . TRP A 1 85 ? -12.361 2.879 26.877 1.00 87.44 85 TRP A N 1
ATOM 692 C CA . TRP A 1 85 ? -12.597 2.636 25.455 1.00 87.44 85 TRP A CA 1
ATOM 693 C C . TRP A 1 85 ? -11.403 1.950 24.790 1.00 87.44 85 TRP A C 1
ATOM 695 O O . TRP A 1 85 ? -11.594 0.968 24.077 1.00 87.44 85 TRP A O 1
ATOM 705 N N . ASN A 1 86 ? -10.172 2.360 25.111 1.00 88.12 86 ASN A N 1
ATOM 706 C CA . ASN A 1 86 ? -8.958 1.709 24.610 1.00 88.12 86 ASN A CA 1
ATOM 707 C C . ASN A 1 86 ? -8.832 0.249 25.091 1.00 88.12 86 ASN A C 1
ATOM 709 O O . ASN A 1 86 ? -8.457 -0.634 24.311 1.00 88.12 86 ASN A O 1
ATOM 713 N N . LYS A 1 87 ? -9.168 -0.041 26.361 1.00 86.94 87 LYS A N 1
ATOM 714 C CA . LYS A 1 87 ? -9.188 -1.421 26.883 1.00 86.94 87 LYS A CA 1
ATOM 715 C C . LYS A 1 87 ? -10.276 -2.261 26.206 1.00 86.94 87 LYS A C 1
ATOM 717 O O . LYS A 1 87 ? -9.988 -3.382 25.796 1.00 86.94 87 LYS A O 1
ATOM 722 N N . VAL A 1 88 ? -11.488 -1.728 26.038 1.00 88.12 88 VAL A N 1
ATOM 723 C CA . VAL A 1 88 ? -12.589 -2.419 25.341 1.00 88.12 88 VAL A CA 1
ATOM 724 C C . VAL A 1 88 ? -12.233 -2.690 23.886 1.00 88.12 88 VAL A C 1
ATOM 726 O O . VAL A 1 88 ? -12.402 -3.817 23.431 1.00 88.12 88 VAL A O 1
ATOM 729 N N . PHE A 1 89 ? -11.676 -1.703 23.183 1.00 90.81 89 PHE A N 1
ATOM 730 C CA . PHE A 1 89 ? -11.171 -1.857 21.821 1.00 90.81 89 PHE A CA 1
ATOM 731 C C . PHE A 1 89 ? -10.162 -3.008 21.728 1.00 90.81 89 PHE A C 1
ATOM 733 O O . PHE A 1 89 ? -10.320 -3.897 20.896 1.00 90.81 89 PHE A O 1
ATOM 740 N N . THR A 1 90 ? -9.170 -3.037 22.623 1.00 88.44 90 THR A N 1
ATOM 741 C CA . THR A 1 90 ? -8.127 -4.074 22.615 1.00 88.44 90 THR A CA 1
ATOM 742 C C . THR A 1 90 ? -8.711 -5.468 22.852 1.00 88.44 90 THR A C 1
ATOM 744 O O . THR A 1 90 ? -8.328 -6.414 22.173 1.00 88.44 90 THR A O 1
ATOM 747 N N . LEU A 1 91 ? -9.661 -5.603 23.782 1.00 87.81 91 LEU A N 1
ATOM 748 C CA . LEU A 1 91 ? -10.323 -6.882 24.059 1.00 87.81 91 LEU A CA 1
ATOM 749 C C . LEU A 1 91 ? -11.215 -7.336 22.897 1.00 87.81 91 LEU A C 1
ATOM 751 O O . LEU A 1 91 ? -11.197 -8.505 22.537 1.00 87.81 91 LEU A O 1
ATOM 755 N N . ARG A 1 92 ? -11.973 -6.419 22.284 1.00 87.75 92 ARG A N 1
ATOM 756 C CA . ARG A 1 92 ? -12.812 -6.720 21.113 1.00 87.75 92 ARG A CA 1
ATOM 757 C C . ARG A 1 92 ? -11.970 -7.129 19.904 1.00 87.75 92 ARG A C 1
ATOM 759 O O . ARG A 1 92 ? -12.377 -8.018 19.169 1.00 87.75 92 ARG A O 1
ATOM 766 N N . LEU A 1 93 ? -10.792 -6.524 19.741 1.00 88.75 93 LEU A N 1
ATOM 767 C CA . LEU A 1 93 ? -9.840 -6.895 18.696 1.00 88.75 93 LEU A CA 1
ATOM 768 C C . LEU A 1 93 ? -9.248 -8.295 18.927 1.00 88.75 93 LEU A C 1
ATOM 770 O O . LEU A 1 93 ? -9.106 -9.047 17.971 1.00 88.75 93 LEU A O 1
ATOM 774 N N . GLN A 1 94 ? -8.958 -8.662 20.182 1.00 87.12 94 GLN A N 1
ATOM 775 C CA . GLN A 1 94 ? -8.512 -10.016 20.551 1.00 87.12 94 GLN A CA 1
ATOM 776 C C . GLN A 1 94 ? -9.587 -11.085 20.333 1.00 87.12 94 GLN A C 1
ATOM 778 O O . GLN A 1 94 ? -9.256 -12.217 20.001 1.00 87.12 94 GLN A O 1
ATOM 783 N N . ASP A 1 95 ? -10.857 -10.726 20.521 1.00 85.38 95 ASP A N 1
ATOM 784 C CA . ASP A 1 95 ? -12.006 -11.604 20.286 1.00 85.38 95 ASP A CA 1
ATOM 785 C C . ASP A 1 95 ? -12.428 -11.644 18.790 1.00 85.38 95 ASP A C 1
ATOM 787 O O . ASP A 1 95 ? -13.484 -12.193 18.481 1.00 85.38 95 ASP A O 1
ATOM 791 N N . GLU A 1 96 ? -11.652 -11.038 17.875 1.00 85.56 96 GLU A N 1
ATOM 792 C CA . GLU A 1 96 ? -11.920 -10.925 16.421 1.00 85.56 96 GLU A CA 1
ATOM 793 C C . GLU A 1 96 ? -13.269 -10.259 16.059 1.00 85.56 96 GLU A C 1
ATOM 795 O O . GLU A 1 96 ? -13.748 -10.321 14.926 1.00 85.56 96 GLU A O 1
ATOM 800 N N . ASP A 1 97 ? -13.883 -9.533 16.998 1.00 87.19 97 ASP A N 1
ATOM 801 C CA . ASP A 1 97 ? -15.099 -8.754 16.753 1.00 87.19 97 ASP A CA 1
ATOM 802 C C . ASP A 1 97 ? -14.745 -7.372 16.188 1.00 87.19 97 ASP A C 1
ATOM 804 O O . ASP A 1 97 ? -14.730 -6.354 16.893 1.00 87.19 97 ASP A O 1
ATOM 808 N N . TYR A 1 98 ? -14.470 -7.329 14.882 1.00 86.69 98 TYR A N 1
ATOM 809 C CA . TYR A 1 98 ? -14.079 -6.102 14.182 1.00 86.69 98 TYR A CA 1
ATOM 810 C C . TYR A 1 98 ? -15.153 -5.013 14.240 1.00 86.69 98 TYR A C 1
ATOM 812 O O . TYR A 1 98 ? -14.836 -3.829 14.359 1.00 86.69 98 TYR A O 1
ATOM 820 N N . THR A 1 99 ? -16.432 -5.398 14.201 1.00 85.50 99 THR A N 1
ATOM 821 C CA . THR A 1 99 ? -17.545 -4.441 14.246 1.00 85.50 99 THR A CA 1
ATOM 822 C C . THR A 1 99 ? -17.667 -3.782 15.618 1.00 85.50 99 THR A C 1
ATOM 824 O O . THR A 1 99 ? -17.856 -2.567 15.709 1.00 85.50 99 THR A O 1
ATOM 827 N N . GLY A 1 100 ? -17.508 -4.562 16.692 1.00 86.00 100 GLY A N 1
ATOM 828 C CA . GLY A 1 100 ? -17.480 -4.064 18.062 1.00 86.00 100 GLY A CA 1
ATOM 829 C C . GLY A 1 100 ? -16.247 -3.209 18.341 1.00 86.00 100 GLY A C 1
ATOM 830 O O . GLY A 1 100 ? -16.372 -2.146 18.949 1.00 86.00 100 GLY A O 1
ATOM 831 N N . ALA A 1 101 ? -15.075 -3.620 17.846 1.00 88.50 101 ALA A N 1
ATOM 832 C CA . ALA A 1 101 ? -13.841 -2.845 17.961 1.00 88.50 101 ALA A CA 1
ATOM 833 C C . ALA A 1 101 ? -13.959 -1.485 17.252 1.00 88.50 101 ALA A C 1
ATOM 835 O O . ALA A 1 101 ? -13.627 -0.453 17.836 1.00 88.50 101 ALA A O 1
ATOM 836 N N . TYR A 1 102 ? -14.514 -1.458 16.037 1.00 87.69 102 TYR A N 1
ATOM 837 C CA . TYR A 1 102 ? -14.743 -0.218 15.298 1.00 87.69 102 TYR A CA 1
ATOM 838 C C . TYR A 1 102 ? -15.685 0.743 16.042 1.00 87.69 102 TYR A C 1
ATOM 840 O O . TYR A 1 102 ? -15.378 1.926 16.195 1.00 87.69 102 TYR A O 1
ATOM 848 N N . ARG A 1 103 ? -16.798 0.231 16.586 1.00 87.06 103 ARG A N 1
ATOM 849 C CA . ARG A 1 103 ? -17.726 1.034 17.402 1.00 87.06 103 ARG A CA 1
ATOM 850 C C . ARG A 1 103 ? -17.043 1.615 18.638 1.00 87.06 103 ARG A C 1
ATOM 852 O O . ARG A 1 103 ? -17.181 2.806 18.891 1.00 87.06 103 ARG A O 1
ATOM 859 N N . ALA A 1 104 ? -16.273 0.801 19.362 1.00 87.25 104 ALA A N 1
ATOM 860 C CA . ALA A 1 104 ? -15.535 1.245 20.544 1.00 87.25 104 ALA A CA 1
ATOM 861 C C . ALA A 1 104 ? -14.522 2.357 20.221 1.00 87.25 104 ALA A C 1
ATOM 863 O O . ALA A 1 104 ? -14.336 3.268 21.023 1.00 87.25 104 ALA A O 1
ATOM 864 N N . MET A 1 105 ? -13.903 2.309 19.038 1.00 88.25 105 MET A N 1
ATOM 865 C CA . MET A 1 105 ? -12.991 3.350 18.568 1.00 88.25 105 MET A CA 1
ATOM 866 C C . MET A 1 105 ? -13.719 4.676 18.312 1.00 88.25 105 MET A C 1
ATOM 868 O O . MET A 1 105 ? -13.292 5.693 18.845 1.00 88.25 105 MET A O 1
ATOM 872 N N . ILE A 1 106 ? -14.826 4.688 17.556 1.00 86.81 106 ILE A N 1
ATOM 873 C CA . ILE A 1 106 ? -15.574 5.932 17.269 1.00 86.81 106 ILE A CA 1
ATOM 874 C C . ILE A 1 106 ? -16.167 6.543 18.544 1.00 86.81 106 ILE A C 1
ATOM 876 O O . ILE A 1 106 ? -16.255 7.761 18.667 1.00 86.81 106 ILE A O 1
ATOM 880 N N . SER A 1 107 ? -16.594 5.706 19.493 1.00 85.12 107 SER A N 1
ATOM 881 C CA . SER A 1 107 ? -17.178 6.166 20.758 1.00 85.12 107 SER A CA 1
ATOM 882 C C . SER A 1 107 ? -16.170 6.816 21.709 1.00 85.12 107 SER A C 1
ATOM 884 O O . SER A 1 107 ? -16.585 7.435 22.689 1.00 85.12 107 SER A O 1
ATOM 886 N N . ASN A 1 108 ? -14.865 6.705 21.442 1.00 83.94 108 ASN A N 1
ATOM 887 C CA . ASN A 1 108 ? -13.852 7.396 22.229 1.00 83.94 108 ASN A CA 1
ATOM 888 C C . ASN A 1 108 ? -13.913 8.908 21.957 1.00 83.94 108 ASN A C 1
ATOM 890 O O . ASN A 1 108 ? -13.899 9.325 20.807 1.00 83.94 108 ASN A O 1
ATOM 894 N N . THR A 1 109 ? -13.977 9.739 22.993 1.00 79.56 109 THR A N 1
ATOM 895 C CA . THR A 1 109 ? -14.037 11.205 22.862 1.00 79.56 109 THR A CA 1
ATOM 896 C C . THR A 1 109 ?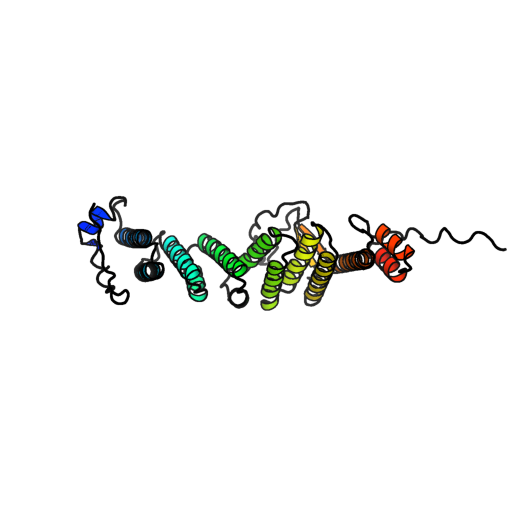 -12.679 11.830 22.527 1.00 79.56 109 THR A C 1
ATOM 898 O O . THR A 1 109 ? -12.632 12.935 21.987 1.00 79.56 109 THR A O 1
ATOM 901 N N . ASP A 1 110 ? -11.578 11.124 22.806 1.00 84.69 110 ASP A N 1
ATOM 902 C CA . ASP A 1 110 ? -10.215 11.596 22.563 1.00 84.69 110 ASP A CA 1
ATOM 903 C C . ASP A 1 110 ? -9.713 11.241 21.152 1.00 84.69 110 ASP A C 1
ATOM 905 O O . ASP A 1 110 ? -9.508 10.072 20.816 1.00 84.69 110 ASP A O 1
ATOM 909 N N . ILE A 1 111 ? -9.453 12.270 20.341 1.00 83.75 111 ILE A N 1
ATOM 910 C CA . ILE A 1 111 ? -9.024 12.143 18.939 1.00 83.75 111 ILE A CA 1
ATOM 911 C C . ILE A 1 111 ? -7.656 11.455 18.829 1.00 83.75 111 ILE A C 1
ATOM 913 O O . ILE A 1 111 ? -7.445 10.647 17.923 1.00 83.75 111 ILE A O 1
ATOM 917 N N . ASP A 1 112 ? -6.716 11.744 19.731 1.00 85.94 112 ASP A N 1
ATOM 918 C CA . ASP A 1 112 ? -5.374 11.155 19.652 1.00 85.94 112 ASP A CA 1
ATOM 919 C C . ASP A 1 112 ? -5.420 9.651 19.946 1.00 85.94 112 ASP A C 1
ATOM 921 O O . ASP A 1 112 ? -4.797 8.841 19.248 1.00 85.94 112 ASP A O 1
ATOM 925 N N . SER A 1 113 ? -6.235 9.247 20.920 1.00 85.06 113 SER A N 1
ATOM 926 C CA . SER A 1 113 ? -6.490 7.833 21.187 1.00 85.06 113 SER A CA 1
ATOM 927 C C . SER A 1 113 ? -7.256 7.147 20.063 1.00 85.06 113 SER A C 1
ATOM 929 O O . SER A 1 113 ? -6.894 6.025 19.710 1.00 85.06 113 SER A O 1
ATOM 931 N N . GLN A 1 114 ? -8.224 7.813 19.421 1.00 88.19 114 GLN A N 1
ATOM 932 C CA . GLN A 1 114 ? -8.873 7.278 18.217 1.00 88.19 114 GLN A CA 1
ATOM 933 C C . GLN A 1 114 ? -7.853 6.955 17.117 1.00 88.19 114 GLN A C 1
ATOM 935 O O . GLN A 1 114 ? -7.897 5.866 16.547 1.00 88.19 114 GLN A O 1
ATOM 940 N N . LYS A 1 115 ? -6.897 7.855 16.843 1.00 87.69 115 LYS A N 1
ATOM 941 C CA . LYS A 1 115 ? -5.846 7.626 15.833 1.00 87.69 115 LYS A CA 1
ATOM 942 C C . LYS A 1 115 ? -4.925 6.462 16.199 1.00 87.69 115 LYS A C 1
ATOM 944 O O . LYS A 1 115 ? -4.565 5.665 15.332 1.00 87.69 115 LYS A O 1
ATOM 949 N N . ASN A 1 116 ? -4.565 6.328 17.475 1.00 88.38 116 ASN A N 1
ATOM 950 C CA . ASN A 1 116 ? -3.749 5.210 17.956 1.00 88.38 116 ASN A CA 1
ATOM 951 C C . ASN A 1 116 ? -4.492 3.866 17.858 1.00 88.38 116 ASN A C 1
ATOM 953 O O . ASN A 1 116 ? -3.916 2.867 17.408 1.00 88.38 116 ASN A O 1
ATOM 957 N N . CYS A 1 117 ? -5.778 3.840 18.221 1.00 90.06 117 CYS A N 1
ATOM 958 C CA . CYS A 1 117 ? -6.649 2.681 18.030 1.00 90.06 117 CYS A CA 1
ATOM 959 C C . CYS A 1 117 ? -6.780 2.327 16.550 1.00 90.06 117 CYS A C 1
ATOM 961 O O . CYS A 1 117 ? -6.583 1.169 16.192 1.00 90.06 117 CYS A O 1
ATOM 963 N N . LEU A 1 118 ? -7.004 3.316 15.681 1.00 90.38 118 LEU A N 1
ATOM 964 C CA . LEU A 1 118 ? -7.096 3.117 14.236 1.00 90.38 118 LEU A CA 1
ATOM 965 C C . LEU A 1 118 ? -5.815 2.508 13.672 1.00 90.38 118 LEU A C 1
ATOM 967 O O . LEU A 1 118 ? -5.876 1.535 12.930 1.00 90.38 118 LEU A O 1
ATOM 971 N N . ARG A 1 119 ? -4.648 3.032 14.057 1.00 89.94 119 ARG A N 1
ATOM 972 C CA . ARG A 1 119 ? -3.360 2.470 13.638 1.00 89.94 119 ARG A CA 1
ATOM 973 C C . ARG A 1 119 ? -3.232 1.005 14.034 1.00 89.94 119 ARG A C 1
ATOM 975 O O . ARG A 1 119 ? -2.836 0.188 13.211 1.00 89.94 119 ARG A O 1
ATOM 982 N N . THR A 1 120 ? -3.594 0.674 15.269 1.00 90.50 120 THR A N 1
ATOM 983 C CA . THR A 1 120 ? -3.555 -0.708 15.767 1.00 90.50 120 THR A CA 1
ATOM 984 C C . THR A 1 120 ? -4.541 -1.598 15.010 1.00 90.50 120 THR A C 1
ATOM 986 O O . THR A 1 120 ? -4.193 -2.708 14.622 1.00 90.50 120 THR A O 1
ATOM 989 N N . PHE A 1 121 ? -5.746 -1.091 14.745 1.00 89.62 121 PHE A N 1
ATOM 990 C CA . PHE A 1 121 ? -6.802 -1.785 14.014 1.00 89.62 121 PHE A CA 1
ATOM 991 C C . PHE A 1 121 ? -6.394 -2.108 12.574 1.00 89.62 121 PHE A C 1
ATOM 993 O O . PHE A 1 121 ? -6.484 -3.256 12.151 1.00 89.62 121 PHE A O 1
ATOM 1000 N N . VAL A 1 122 ? -5.905 -1.103 11.840 1.00 88.88 122 VAL A N 1
ATOM 1001 C CA . VAL A 1 122 ? -5.467 -1.232 10.443 1.00 88.88 122 VAL A CA 1
ATOM 1002 C C . VAL A 1 122 ? -4.325 -2.236 10.335 1.00 88.88 122 VAL A C 1
ATOM 1004 O O . VAL A 1 122 ? -4.380 -3.114 9.480 1.00 88.88 122 VAL A O 1
ATOM 1007 N N . LEU A 1 123 ? -3.324 -2.140 11.219 1.00 87.56 123 LEU A N 1
ATOM 1008 C CA . LEU A 1 123 ? -2.186 -3.060 11.218 1.00 87.56 123 LEU A CA 1
ATOM 1009 C C . LEU A 1 123 ? -2.625 -4.496 11.520 1.00 87.56 123 LEU A C 1
ATOM 1011 O O . LEU A 1 123 ? -2.284 -5.397 10.760 1.00 87.56 123 LEU A O 1
ATOM 1015 N N . HIS A 1 124 ? -3.452 -4.697 12.550 1.00 88.88 124 HIS A N 1
ATOM 1016 C CA . HIS A 1 124 ? -3.970 -6.020 12.899 1.00 88.88 124 HIS A CA 1
ATOM 1017 C C . HIS A 1 124 ? -4.769 -6.649 11.751 1.00 88.88 124 HIS A C 1
ATOM 1019 O O . HIS A 1 124 ? -4.536 -7.803 11.405 1.00 88.88 124 HIS A O 1
ATOM 1025 N N . LEU A 1 125 ? -5.674 -5.888 11.125 1.00 86.25 125 LEU A N 1
ATOM 1026 C CA . LEU A 1 125 ? -6.437 -6.366 9.971 1.00 86.25 125 LEU A CA 1
ATOM 1027 C C . LEU A 1 125 ? -5.526 -6.696 8.786 1.00 86.25 125 LEU A C 1
ATOM 1029 O O . LEU A 1 125 ? -5.663 -7.760 8.184 1.00 86.25 125 LEU A O 1
ATOM 1033 N N . SER A 1 126 ? -4.553 -5.830 8.491 1.00 84.38 126 SER A N 1
ATOM 1034 C CA . SER A 1 126 ? -3.611 -6.067 7.396 1.00 84.38 126 SER A CA 1
ATOM 1035 C C . SER A 1 126 ? -2.722 -7.293 7.623 1.00 84.38 126 SER A C 1
ATOM 1037 O O . SER A 1 126 ? -2.474 -8.036 6.677 1.00 84.38 126 SER A O 1
ATOM 1039 N N . ASP A 1 127 ? -2.296 -7.543 8.865 1.00 84.94 127 ASP A N 1
ATOM 1040 C CA . ASP A 1 127 ? -1.473 -8.702 9.221 1.00 84.94 127 ASP A CA 1
ATOM 1041 C C . ASP A 1 127 ? -2.309 -10.000 9.232 1.00 84.94 127 ASP A C 1
ATOM 1043 O O . ASP A 1 127 ? -1.802 -11.057 8.859 1.00 84.94 127 ASP A O 1
ATOM 1047 N N . SER A 1 128 ? -3.595 -9.927 9.609 1.00 83.06 128 SER A N 1
ATOM 1048 C CA . SER A 1 128 ? -4.524 -11.072 9.579 1.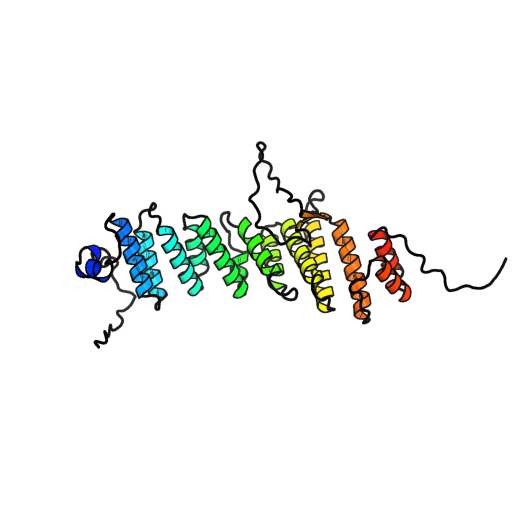00 83.06 128 SER A CA 1
ATOM 1049 C C . SER A 1 128 ? -4.930 -11.510 8.164 1.00 83.06 128 SER A C 1
ATOM 1051 O O . SER A 1 128 ? -5.371 -12.639 7.977 1.00 83.06 128 SER A O 1
ATOM 1053 N N . GLY A 1 129 ? -4.759 -10.642 7.159 1.00 77.75 129 GLY A N 1
ATOM 1054 C CA . GLY A 1 129 ? -5.158 -10.901 5.770 1.00 77.75 129 GLY A CA 1
ATOM 1055 C C . GLY A 1 129 ? -6.643 -10.655 5.472 1.00 77.75 129 GLY A C 1
ATOM 1056 O O . GLY A 1 129 ? -7.060 -10.771 4.319 1.00 77.75 129 GLY A O 1
ATOM 1057 N N . ASP A 1 130 ? -7.438 -10.259 6.469 1.00 76.44 130 ASP A N 1
ATOM 1058 C CA . ASP A 1 130 ? -8.856 -9.940 6.305 1.00 76.44 130 ASP A CA 1
ATOM 1059 C C . ASP A 1 130 ? -9.054 -8.492 5.836 1.00 76.44 130 ASP A C 1
ATOM 1061 O O . ASP A 1 130 ? -9.344 -7.563 6.594 1.00 76.44 130 ASP A O 1
ATOM 1065 N N . PHE A 1 131 ? -8.914 -8.293 4.526 1.00 78.81 131 PHE A N 1
ATOM 1066 C CA . PHE A 1 131 ? -9.015 -6.975 3.888 1.00 78.81 131 PHE A CA 1
ATOM 1067 C C . PHE A 1 131 ? -10.457 -6.490 3.686 1.00 78.81 131 PHE A C 1
ATOM 1069 O O . PHE A 1 131 ? -10.704 -5.287 3.593 1.00 78.81 131 PHE A O 1
ATOM 1076 N N . GLY A 1 132 ? -11.425 -7.410 3.633 1.00 78.88 132 GLY A N 1
ATOM 1077 C CA . GLY A 1 132 ? -12.835 -7.099 3.374 1.00 78.88 132 GLY A CA 1
ATOM 1078 C C . GLY A 1 132 ? -13.440 -6.114 4.383 1.00 78.88 132 GLY A C 1
ATOM 1079 O O . GLY A 1 132 ? -13.992 -5.093 3.962 1.00 78.88 132 GLY A O 1
ATOM 1080 N N . PRO A 1 133 ? -13.319 -6.362 5.702 1.00 78.88 133 PRO A N 1
ATOM 1081 C CA . PRO A 1 133 ? -13.787 -5.428 6.723 1.00 78.88 133 PRO A CA 1
ATOM 1082 C C . PRO A 1 133 ? -13.089 -4.067 6.648 1.00 78.88 133 PRO A C 1
ATOM 1084 O O . PRO A 1 133 ? -13.730 -3.047 6.889 1.00 78.88 133 PRO A O 1
ATOM 1087 N N . LEU A 1 134 ? -11.804 -4.028 6.280 1.00 83.12 134 LEU A N 1
ATOM 1088 C CA . LEU A 1 134 ? -11.041 -2.783 6.194 1.00 83.12 134 LEU A CA 1
ATOM 1089 C C . LEU A 1 134 ? -11.506 -1.898 5.028 1.00 83.12 134 LEU A C 1
ATOM 1091 O O . LEU A 1 134 ? -11.663 -0.690 5.172 1.00 83.12 134 LEU A O 1
ATOM 1095 N N . VAL A 1 135 ? -11.732 -2.495 3.859 1.00 83.00 135 VAL A N 1
ATOM 1096 C CA . VAL A 1 135 ? -12.075 -1.741 2.646 1.00 83.00 135 VAL A CA 1
ATOM 1097 C C . VAL A 1 135 ? -13.525 -1.256 2.675 1.00 83.00 135 VAL A C 1
ATOM 1099 O O . VAL A 1 135 ? -13.795 -0.122 2.287 1.00 83.00 135 VAL A O 1
ATOM 1102 N N . ASN A 1 136 ? -14.448 -2.081 3.180 1.00 81.88 136 ASN A N 1
ATOM 1103 C CA . ASN A 1 136 ? -15.885 -1.788 3.142 1.00 81.88 136 ASN A CA 1
ATOM 1104 C C . ASN A 1 136 ? -16.389 -0.934 4.318 1.00 81.88 136 ASN A C 1
ATOM 1106 O O . ASN A 1 136 ? -17.556 -0.547 4.329 1.00 81.88 136 ASN A O 1
ATOM 1110 N N . SER A 1 137 ? -15.553 -0.657 5.322 1.00 79.56 137 SER A N 1
ATOM 1111 C CA . SER A 1 137 ? -15.965 0.147 6.477 1.00 79.56 137 SER A CA 1
ATOM 1112 C C . SER A 1 137 ? -15.974 1.649 6.160 1.00 79.56 137 SER A C 1
ATOM 1114 O O . SER A 1 137 ? -15.047 2.200 5.560 1.00 79.56 137 SER A O 1
ATOM 1116 N N . GLU A 1 138 ? -17.014 2.343 6.618 1.00 80.25 138 GLU A N 1
ATOM 1117 C CA . GLU A 1 138 ? -17.111 3.806 6.581 1.00 80.25 138 GLU A CA 1
ATOM 1118 C C . GLU A 1 138 ? -16.430 4.382 7.823 1.00 80.25 138 GLU A C 1
ATOM 1120 O O . GLU A 1 138 ? -16.933 4.156 8.918 1.00 80.25 138 GLU A O 1
ATOM 1125 N N . TYR A 1 139 ? -15.326 5.133 7.700 1.00 77.62 139 TYR A N 1
ATOM 1126 C CA . TYR A 1 139 ? -14.499 5.546 8.854 1.00 77.62 139 TYR A CA 1
ATOM 1127 C C . TYR A 1 139 ? -14.874 6.903 9.482 1.00 77.62 139 TYR A C 1
ATOM 1129 O O . TYR A 1 139 ? -14.062 7.487 10.195 1.00 77.62 139 TYR A O 1
ATOM 1137 N N . SER A 1 140 ? -16.080 7.430 9.233 1.00 76.44 140 SER A N 1
ATOM 1138 C CA . SER A 1 140 ? -16.635 8.639 9.886 1.00 76.44 140 SER A CA 1
ATOM 1139 C C . SER A 1 140 ? -15.651 9.823 10.033 1.00 76.44 140 SER A C 1
ATOM 1141 O O . SER A 1 140 ? -15.600 10.474 11.073 1.00 76.44 140 SER A O 1
ATOM 1143 N N . GLY A 1 141 ? -14.843 10.105 9.001 1.00 75.88 141 GLY A N 1
ATOM 1144 C CA . GLY A 1 141 ? -13.869 11.212 8.994 1.00 75.88 141 GLY A CA 1
ATOM 1145 C C . GLY A 1 141 ? -12.423 10.854 9.371 1.00 75.88 141 GLY A C 1
ATOM 1146 O O . GLY A 1 141 ? -11.546 11.701 9.227 1.00 75.88 141 GLY A O 1
ATOM 1147 N N . LEU A 1 142 ? -12.137 9.609 9.772 1.00 81.56 142 LEU A N 1
ATOM 1148 C CA . LEU A 1 142 ? -10.774 9.104 10.024 1.00 81.56 142 LEU A CA 1
ATOM 1149 C C . LEU A 1 142 ? -10.080 8.536 8.769 1.00 81.56 142 LEU A C 1
ATOM 1151 O O . LEU A 1 142 ? -8.940 8.080 8.826 1.00 81.56 142 LEU A O 1
ATOM 1155 N N . GLU A 1 143 ? -10.744 8.576 7.616 1.00 82.38 143 GLU A N 1
ATOM 1156 C CA . GLU A 1 143 ? -10.267 7.987 6.355 1.00 82.38 143 GLU A CA 1
ATOM 1157 C C . GLU A 1 143 ? -8.919 8.548 5.898 1.00 82.38 143 GLU A C 1
ATOM 1159 O O . GLU A 1 143 ? -8.076 7.811 5.385 1.00 82.38 143 GLU A O 1
ATOM 1164 N N . SER A 1 144 ? -8.687 9.843 6.136 1.00 83.56 144 SER A N 1
ATOM 1165 C CA . SER A 1 144 ? -7.436 10.512 5.778 1.00 83.56 144 SER A CA 1
ATOM 1166 C C . SER A 1 144 ? -6.221 9.977 6.536 1.00 83.56 144 SER A C 1
ATOM 1168 O O . SER A 1 144 ? -5.099 10.178 6.085 1.00 83.56 144 SER A O 1
ATOM 1170 N N . GLU A 1 145 ? -6.427 9.315 7.677 1.00 86.44 145 GLU A N 1
ATOM 1171 C CA . GLU A 1 145 ? -5.354 8.756 8.506 1.00 86.44 145 GLU A CA 1
ATOM 1172 C C . GLU A 1 145 ? -4.975 7.330 8.073 1.00 86.44 145 GLU A C 1
ATOM 1174 O O . GLU A 1 145 ? -3.849 6.897 8.297 1.00 86.44 145 GLU A O 1
ATOM 1179 N N . ILE A 1 146 ? -5.866 6.596 7.398 1.00 87.81 146 ILE A N 1
ATOM 1180 C CA . ILE A 1 146 ? -5.618 5.197 6.999 1.00 87.81 146 ILE A CA 1
ATOM 1181 C C . ILE A 1 146 ? -4.560 5.116 5.901 1.00 87.81 146 ILE A C 1
ATOM 1183 O O . ILE A 1 146 ? -3.620 4.327 5.997 1.00 87.81 146 ILE A O 1
ATOM 1187 N N . ALA A 1 147 ? -4.693 5.960 4.878 1.00 88.31 147 ALA A N 1
ATOM 1188 C CA . ALA A 1 147 ? -3.771 6.010 3.750 1.00 88.31 147 ALA A CA 1
ATOM 1189 C C . ALA A 1 147 ? -2.296 6.177 4.171 1.00 88.31 147 ALA A C 1
ATOM 1191 O O . ALA A 1 147 ? -1.486 5.333 3.784 1.00 88.31 147 ALA A O 1
ATOM 1192 N N . PRO A 1 148 ? -1.917 7.173 5.003 1.00 88.25 148 PRO A N 1
ATOM 1193 C CA . PRO A 1 148 ? -0.532 7.315 5.442 1.00 88.25 148 PRO A CA 1
ATOM 1194 C C . PRO A 1 148 ? -0.080 6.174 6.361 1.00 88.25 148 PRO A C 1
ATOM 1196 O O . PRO A 1 148 ? 1.106 5.854 6.378 1.00 88.25 148 PRO A O 1
ATOM 1199 N N . ILE A 1 149 ? -0.972 5.541 7.132 1.00 89.00 149 ILE A N 1
ATOM 1200 C CA . ILE A 1 149 ? -0.606 4.379 7.960 1.00 89.00 149 ILE A CA 1
ATOM 1201 C C . ILE A 1 149 ? -0.217 3.194 7.069 1.00 89.00 149 ILE A C 1
ATOM 1203 O O . ILE A 1 149 ? 0.847 2.607 7.280 1.00 89.00 149 ILE A O 1
ATOM 1207 N N . LEU A 1 150 ? -1.044 2.877 6.069 1.00 89.50 150 LEU A N 1
ATOM 1208 C CA . LEU A 1 150 ? -0.785 1.795 5.116 1.00 89.50 150 LEU A CA 1
ATOM 1209 C C . LEU A 1 150 ? 0.451 2.071 4.262 1.00 89.50 150 LEU A C 1
ATOM 1211 O O . LEU A 1 150 ? 1.280 1.185 4.099 1.00 89.50 150 LEU A O 1
ATOM 1215 N N . GLU A 1 151 ? 0.619 3.300 3.779 1.00 90.06 151 GLU A N 1
ATOM 1216 C CA . GLU A 1 151 ? 1.790 3.697 2.993 1.00 90.06 151 GLU A CA 1
ATOM 1217 C C . GLU A 1 151 ? 3.090 3.552 3.791 1.00 90.06 151 GLU A C 1
ATOM 1219 O O . GLU A 1 151 ? 4.032 2.911 3.332 1.00 90.06 151 GLU A O 1
ATOM 1224 N N . ASN A 1 152 ? 3.136 4.077 5.022 1.00 88.94 152 ASN A N 1
ATOM 1225 C CA . ASN A 1 152 ? 4.315 3.935 5.880 1.00 88.94 152 ASN A CA 1
ATOM 1226 C C . ASN A 1 152 ? 4.612 2.468 6.211 1.00 88.94 152 ASN A C 1
ATOM 1228 O O . ASN A 1 152 ? 5.773 2.093 6.357 1.00 88.94 152 ASN A O 1
ATOM 1232 N N . ARG A 1 153 ? 3.572 1.637 6.355 1.00 88.62 153 ARG A N 1
ATOM 1233 C CA . ARG A 1 153 ? 3.740 0.199 6.568 1.00 88.62 153 ARG A CA 1
ATOM 1234 C C . ARG A 1 153 ? 4.292 -0.479 5.318 1.00 88.62 153 ARG A C 1
ATOM 1236 O O . ARG A 1 153 ? 5.252 -1.224 5.454 1.00 88.62 153 ARG A O 1
ATOM 1243 N N . ALA A 1 154 ? 3.745 -0.187 4.140 1.00 88.75 154 ALA A N 1
ATOM 1244 C CA . ALA A 1 154 ? 4.189 -0.746 2.867 1.00 88.75 154 ALA A CA 1
ATOM 1245 C C . ALA A 1 154 ? 5.667 -0.422 2.587 1.00 88.75 154 ALA A C 1
ATOM 1247 O O . ALA A 1 154 ? 6.446 -1.317 2.278 1.00 88.75 154 ALA A O 1
ATOM 1248 N N . LEU A 1 155 ? 6.077 0.832 2.806 1.00 87.44 155 LEU A N 1
ATOM 1249 C CA . LEU A 1 155 ? 7.466 1.273 2.629 1.00 87.44 155 LEU A CA 1
ATOM 1250 C C . LEU A 1 155 ? 8.440 0.671 3.654 1.00 87.44 155 LEU A C 1
ATOM 1252 O O . LEU A 1 155 ? 9.639 0.601 3.401 1.00 87.44 155 LEU A O 1
ATOM 1256 N N . ALA A 1 156 ? 7.952 0.257 4.826 1.00 87.94 156 ALA A N 1
ATOM 1257 C CA . ALA A 1 156 ? 8.779 -0.377 5.853 1.00 87.94 156 ALA A CA 1
ATOM 1258 C C . ALA A 1 156 ? 8.999 -1.882 5.614 1.00 87.94 156 ALA A C 1
ATOM 1260 O O . ALA A 1 156 ? 9.842 -2.486 6.280 1.00 87.94 156 ALA A O 1
ATOM 1261 N N . VAL A 1 157 ? 8.220 -2.499 4.724 1.00 87.25 157 VAL A N 1
ATOM 1262 C CA . VAL A 1 157 ? 8.308 -3.926 4.392 1.00 87.25 157 VAL A CA 1
ATOM 1263 C C . VAL A 1 157 ? 9.219 -4.119 3.170 1.00 87.25 157 VAL A C 1
ATOM 1265 O O . VAL A 1 157 ? 9.516 -3.171 2.442 1.00 87.25 157 VAL A O 1
ATOM 1268 N N . SER A 1 158 ? 9.711 -5.347 2.969 1.00 86.00 158 SER A N 1
ATOM 1269 C CA . SER A 1 158 ? 10.497 -5.723 1.787 1.00 86.00 158 SER A CA 1
ATOM 1270 C C . SER A 1 158 ? 9.783 -5.318 0.488 1.00 86.00 158 SER A C 1
ATOM 1272 O O . SER A 1 158 ? 8.571 -5.522 0.398 1.00 86.00 158 SER A O 1
ATOM 1274 N N . PRO A 1 159 ? 10.506 -4.825 -0.536 1.00 83.31 159 PRO A N 1
ATOM 1275 C CA . PRO A 1 159 ? 9.929 -4.507 -1.844 1.00 83.31 159 PRO A CA 1
ATOM 1276 C C . PRO A 1 159 ? 9.225 -5.671 -2.556 1.00 83.31 159 PRO A C 1
ATOM 1278 O O . PRO A 1 159 ? 8.450 -5.439 -3.477 1.00 83.31 159 PRO A O 1
ATOM 1281 N N . GLU A 1 160 ? 9.480 -6.911 -2.135 1.00 83.31 160 GLU A N 1
ATOM 1282 C CA . GLU A 1 160 ? 8.804 -8.115 -2.638 1.00 83.31 160 GLU A CA 1
ATOM 1283 C C . GLU A 1 160 ? 7.358 -8.254 -2.134 1.00 83.31 160 GLU A C 1
ATOM 1285 O O . GLU A 1 160 ? 6.543 -8.918 -2.771 1.00 83.31 160 GLU A O 1
ATOM 1290 N N . ASP A 1 161 ? 7.014 -7.648 -0.993 1.00 87.00 161 ASP A N 1
ATOM 1291 C CA . ASP A 1 161 ? 5.678 -7.766 -0.408 1.00 87.00 161 ASP A CA 1
ATOM 1292 C C . ASP A 1 161 ? 4.744 -6.676 -0.952 1.00 87.00 161 ASP A C 1
ATOM 1294 O O . ASP A 1 161 ? 4.674 -5.555 -0.441 1.00 87.00 161 ASP A O 1
ATOM 1298 N N . THR A 1 162 ? 3.991 -7.016 -1.996 1.00 87.56 162 THR A N 1
ATOM 1299 C CA . THR A 1 162 ? 3.060 -6.088 -2.659 1.00 87.56 162 THR A CA 1
ATOM 1300 C C . THR A 1 162 ? 1.742 -5.904 -1.913 1.00 87.56 162 THR A C 1
ATOM 1302 O O . THR A 1 162 ? 1.026 -4.933 -2.163 1.00 87.56 162 THR A O 1
ATOM 1305 N N . ARG A 1 163 ? 1.426 -6.782 -0.951 1.00 89.81 163 ARG A N 1
ATOM 1306 C CA . ARG A 1 163 ? 0.079 -6.920 -0.367 1.00 89.81 163 ARG A CA 1
ATOM 1307 C C . ARG A 1 163 ? -0.458 -5.618 0.220 1.00 89.81 163 ARG A C 1
ATOM 1309 O O . ARG A 1 163 ? -1.646 -5.326 0.117 1.00 89.81 163 ARG A O 1
ATOM 1316 N N . TYR A 1 164 ? 0.411 -4.821 0.839 1.00 90.50 164 TYR A N 1
ATOM 1317 C CA . TYR A 1 164 ? 0.022 -3.544 1.439 1.00 90.50 164 TYR A CA 1
ATOM 1318 C C . TYR A 1 164 ? -0.285 -2.469 0.395 1.00 90.50 164 TYR A C 1
ATOM 1320 O O . TYR A 1 164 ? -1.194 -1.663 0.600 1.00 90.50 164 TYR A O 1
ATOM 1328 N N . PHE A 1 165 ? 0.445 -2.456 -0.722 1.00 92.94 165 PHE A N 1
ATOM 1329 C CA . PHE A 1 165 ? 0.162 -1.555 -1.835 1.00 92.94 165 PHE A CA 1
ATOM 1330 C C . PHE A 1 165 ? -1.112 -1.973 -2.569 1.00 92.94 165 PHE A C 1
ATOM 1332 O O . PHE A 1 165 ? -1.944 -1.111 -2.849 1.00 92.94 165 PHE A O 1
ATOM 1339 N N . ASP A 1 166 ? -1.320 -3.274 -2.774 1.00 91.88 166 ASP A N 1
ATOM 1340 C CA . ASP A 1 166 ? -2.544 -3.824 -3.368 1.00 91.88 166 ASP A CA 1
ATOM 1341 C C . ASP A 1 166 ? -3.775 -3.472 -2.515 1.00 91.88 166 ASP A C 1
ATOM 1343 O O . ASP A 1 166 ? -4.803 -3.013 -3.021 1.00 91.88 166 ASP A O 1
ATOM 1347 N N . LEU A 1 167 ? -3.649 -3.591 -1.189 1.00 91.56 167 LEU A N 1
ATOM 1348 C CA . LEU A 1 167 ? -4.673 -3.169 -0.237 1.00 91.56 167 LEU A CA 1
ATOM 1349 C C . LEU A 1 167 ? -4.943 -1.662 -0.308 1.00 91.56 167 LEU A C 1
ATOM 1351 O O . LEU A 1 167 ? -6.100 -1.238 -0.326 1.00 91.56 167 LEU A O 1
ATOM 1355 N N . LEU A 1 168 ? -3.888 -0.846 -0.348 1.00 92.31 168 LEU A N 1
ATOM 1356 C CA . LEU A 1 168 ? -4.009 0.606 -0.450 1.00 92.31 168 LEU A CA 1
ATOM 1357 C C . LEU A 1 168 ? -4.688 1.017 -1.766 1.00 92.31 168 LEU A C 1
ATOM 1359 O O . LEU A 1 168 ? -5.538 1.909 -1.768 1.00 92.31 168 LEU A O 1
ATOM 1363 N N . TYR A 1 169 ? -4.370 0.338 -2.869 1.00 93.81 169 TYR A N 1
ATOM 1364 C CA . TYR A 1 169 ? -5.023 0.527 -4.160 1.00 93.81 169 TYR A CA 1
ATOM 1365 C C . TYR A 1 169 ? -6.507 0.174 -4.116 1.00 93.81 169 TYR A C 1
ATOM 1367 O O . TYR A 1 169 ? -7.338 0.977 -4.552 1.00 93.81 169 TYR A O 1
ATOM 1375 N N . ALA A 1 170 ? -6.854 -0.986 -3.553 1.00 92.12 170 ALA A N 1
ATOM 1376 C CA . ALA A 1 170 ? -8.241 -1.412 -3.404 1.00 92.12 170 ALA A CA 1
ATOM 1377 C C . ALA A 1 170 ? -9.037 -0.417 -2.546 1.00 92.12 170 ALA A C 1
ATOM 1379 O O . ALA A 1 170 ? -10.121 0.020 -2.936 1.00 92.12 170 ALA A O 1
ATOM 1380 N N . PHE A 1 171 ? -8.460 0.015 -1.421 1.00 91.12 171 PHE A N 1
ATOM 1381 C CA . PHE A 1 171 ? -9.059 1.002 -0.524 1.00 91.12 171 PHE A CA 1
ATOM 1382 C C . PHE A 1 171 ? -9.337 2.342 -1.220 1.00 91.12 171 PHE A C 1
ATOM 1384 O O . PHE A 1 171 ? -10.408 2.923 -1.042 1.00 91.12 171 PHE A O 1
ATOM 1391 N N . MET A 1 172 ? -8.395 2.836 -2.028 1.00 91.94 172 MET A N 1
ATOM 1392 C CA . MET A 1 172 ? -8.557 4.096 -2.763 1.00 91.94 172 MET A CA 1
ATOM 1393 C C . MET A 1 172 ? -9.542 3.974 -3.929 1.00 91.94 172 MET A C 1
ATOM 1395 O O . MET A 1 172 ? -10.324 4.895 -4.165 1.00 91.94 172 MET A O 1
ATOM 1399 N N . SER A 1 173 ? -9.531 2.839 -4.630 1.00 92.00 173 SER A N 1
ATOM 1400 C CA . SER A 1 173 ? -10.404 2.573 -5.778 1.00 92.00 173 SER A CA 1
ATOM 1401 C C . SER A 1 173 ? -11.877 2.493 -5.383 1.00 92.00 173 SER A C 1
ATOM 1403 O O . SER A 1 173 ? -12.719 3.071 -6.066 1.00 92.00 173 SER A O 1
ATOM 1405 N N . VAL A 1 174 ? -12.197 1.851 -4.252 1.00 90.81 174 VAL A N 1
ATOM 1406 C CA . VAL A 1 174 ? -13.577 1.772 -3.728 1.00 90.81 174 VAL A CA 1
ATOM 1407 C C . VAL A 1 174 ? -14.138 3.151 -3.369 1.00 90.81 174 VAL A C 1
ATOM 1409 O O . VAL A 1 174 ? -15.340 3.375 -3.454 1.00 90.81 174 VAL A O 1
ATOM 1412 N N . ARG A 1 175 ? -13.267 4.099 -3.016 1.00 88.81 175 ARG A N 1
ATOM 1413 C CA . ARG A 1 175 ? -13.632 5.482 -2.668 1.00 88.81 175 ARG A CA 1
ATOM 1414 C C . ARG A 1 175 ? -13.574 6.437 -3.859 1.00 88.81 175 ARG A C 1
ATOM 1416 O O . ARG A 1 175 ? -13.583 7.649 -3.659 1.00 88.81 175 ARG A O 1
ATOM 1423 N N . GLU A 1 176 ? -13.435 5.898 -5.072 1.00 90.12 176 GLU A N 1
ATOM 1424 C CA . GLU A 1 176 ? -13.291 6.651 -6.326 1.00 90.12 176 GLU A CA 1
ATOM 1425 C C . GLU A 1 176 ? -12.120 7.654 -6.312 1.00 90.12 176 GLU A C 1
ATOM 1427 O O . GLU A 1 176 ? -12.045 8.586 -7.116 1.00 90.12 176 GLU A O 1
ATOM 1432 N N . ASN A 1 177 ? -11.145 7.459 -5.418 1.00 91.94 177 ASN A N 1
ATOM 1433 C CA . ASN A 1 177 ? -9.946 8.281 -5.350 1.00 91.94 177 ASN A CA 1
ATOM 1434 C C . ASN A 1 177 ? -8.856 7.691 -6.250 1.00 91.94 177 ASN A C 1
ATOM 1436 O O . ASN A 1 177 ? -7.819 7.208 -5.788 1.00 91.94 177 ASN A O 1
ATOM 1440 N N . TYR A 1 178 ? -9.084 7.756 -7.561 1.00 94.25 178 TYR A N 1
ATOM 1441 C CA . TYR A 1 178 ? -8.170 7.192 -8.558 1.00 94.25 178 TYR A CA 1
ATOM 1442 C C . TYR A 1 178 ? -6.794 7.860 -8.559 1.00 94.25 178 TYR A C 1
ATOM 1444 O O . TYR A 1 178 ? -5.785 7.223 -8.849 1.00 94.25 178 TYR A O 1
ATOM 1452 N N . ARG A 1 179 ? -6.723 9.130 -8.150 1.00 93.19 179 ARG A N 1
ATOM 1453 C CA . ARG A 1 179 ? -5.455 9.846 -8.003 1.00 93.19 179 ARG A CA 1
ATOM 1454 C C . ARG A 1 179 ? -4.623 9.308 -6.836 1.00 93.19 179 ARG A C 1
ATOM 1456 O O . ARG A 1 179 ? -3.414 9.127 -6.968 1.00 93.19 179 ARG A O 1
ATOM 1463 N N . GLY A 1 180 ? -5.265 9.033 -5.699 1.00 91.62 180 GLY A N 1
ATOM 1464 C CA . GLY A 1 180 ? -4.633 8.364 -4.561 1.00 91.62 180 GLY A CA 1
ATOM 1465 C C . GLY A 1 180 ? -4.213 6.931 -4.894 1.00 91.62 180 GLY A C 1
ATOM 1466 O O . GLY A 1 180 ? -3.114 6.520 -4.526 1.00 91.62 180 GLY A O 1
ATOM 1467 N N . ALA A 1 181 ? -5.046 6.210 -5.649 1.00 94.31 181 ALA A N 1
ATOM 1468 C CA . ALA A 1 181 ? -4.750 4.863 -6.134 1.00 94.31 181 ALA A CA 1
ATOM 1469 C C . ALA A 1 181 ? -3.520 4.846 -7.060 1.00 94.31 181 ALA A C 1
ATOM 1471 O O . ALA A 1 181 ? -2.597 4.062 -6.847 1.00 94.31 181 ALA A O 1
ATOM 1472 N N . ALA A 1 182 ? -3.453 5.775 -8.021 1.00 94.75 182 ALA A N 1
ATOM 1473 C CA . ALA A 1 182 ? -2.295 5.938 -8.893 1.00 94.75 182 ALA A CA 1
ATOM 1474 C C . ALA A 1 182 ? -1.013 6.225 -8.107 1.00 94.75 182 ALA A C 1
ATOM 1476 O O . ALA A 1 182 ? 0.029 5.627 -8.362 1.00 94.75 182 ALA A O 1
ATOM 1477 N N . ARG A 1 183 ? -1.096 7.111 -7.107 1.00 93.75 183 ARG A N 1
ATOM 1478 C CA . ARG A 1 183 ? 0.039 7.425 -6.236 1.00 93.75 183 ARG A CA 1
ATOM 1479 C C . ARG A 1 183 ? 0.554 6.199 -5.485 1.00 93.75 183 ARG A C 1
ATOM 1481 O O . ARG A 1 183 ? 1.764 6.033 -5.390 1.00 93.75 183 ARG A O 1
ATOM 1488 N N . ALA A 1 184 ? -0.338 5.365 -4.955 1.00 93.50 184 ALA A N 1
ATOM 1489 C CA . ALA A 1 184 ? 0.040 4.153 -4.233 1.00 93.50 184 ALA A CA 1
ATOM 1490 C C . ALA A 1 184 ? 0.827 3.176 -5.122 1.00 93.50 184 ALA A C 1
ATOM 1492 O O . ALA A 1 184 ? 1.900 2.722 -4.733 1.00 93.50 184 ALA A O 1
ATOM 1493 N N . MET A 1 185 ? 0.333 2.918 -6.334 1.00 95.25 185 MET A N 1
ATOM 1494 C CA . MET A 1 185 ? 0.986 2.025 -7.301 1.00 95.25 185 MET A CA 1
ATOM 1495 C C . MET A 1 185 ? 2.299 2.609 -7.839 1.00 95.25 185 MET A C 1
ATOM 1497 O O . MET A 1 185 ? 3.283 1.896 -8.023 1.00 95.25 185 MET A O 1
ATOM 1501 N N . TYR A 1 186 ? 2.364 3.928 -8.024 1.00 93.88 186 TYR A N 1
ATOM 1502 C CA . TYR A 1 186 ? 3.613 4.587 -8.396 1.00 93.88 186 TYR A CA 1
ATOM 1503 C C . TYR A 1 186 ? 4.668 4.475 -7.286 1.00 93.88 186 TYR A C 1
ATOM 1505 O O . TYR A 1 186 ? 5.815 4.128 -7.561 1.00 93.88 186 TYR A O 1
ATOM 1513 N N . LEU A 1 187 ? 4.287 4.669 -6.019 1.00 92.06 187 LEU A N 1
ATOM 1514 C CA . LEU A 1 187 ? 5.188 4.457 -4.881 1.00 92.06 187 LEU A CA 1
ATOM 1515 C C . LEU A 1 187 ? 5.677 3.009 -4.782 1.00 92.06 187 LEU A C 1
ATOM 1517 O O . LEU A 1 187 ? 6.852 2.799 -4.501 1.00 92.06 187 LEU A O 1
ATOM 1521 N N . GLN A 1 188 ? 4.820 2.025 -5.062 1.00 92.56 188 GLN A N 1
ATOM 1522 C CA . GLN A 1 188 ? 5.233 0.623 -5.152 1.00 92.56 188 GLN A CA 1
ATOM 1523 C C . GLN A 1 188 ? 6.327 0.432 -6.207 1.00 92.56 188 GLN A C 1
ATOM 1525 O O . GLN A 1 188 ? 7.347 -0.196 -5.929 1.00 92.56 188 GLN A O 1
ATOM 1530 N N . SER A 1 189 ? 6.154 1.021 -7.394 1.00 91.75 189 SER A N 1
ATOM 1531 C CA . SER A 1 189 ? 7.155 0.934 -8.462 1.00 91.75 189 SER A CA 1
ATOM 1532 C C . SER A 1 189 ? 8.507 1.537 -8.051 1.00 91.75 189 SER A C 1
ATOM 1534 O O . SER A 1 189 ? 9.552 0.961 -8.352 1.00 91.75 189 SER A O 1
ATOM 1536 N N . GLN A 1 190 ? 8.496 2.651 -7.310 1.00 89.50 190 GLN A N 1
ATOM 1537 C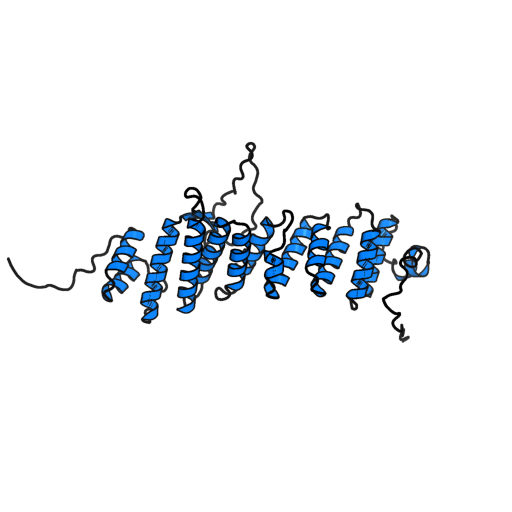 CA . GLN A 1 190 ? 9.702 3.299 -6.787 1.00 89.50 190 GLN A CA 1
ATOM 1538 C C . GLN A 1 190 ? 10.353 2.490 -5.660 1.00 89.50 190 GLN A C 1
ATOM 1540 O O . GLN A 1 190 ? 11.577 2.391 -5.595 1.00 89.50 190 GLN A O 1
ATOM 1545 N N . HIS A 1 191 ? 9.543 1.885 -4.790 1.00 88.06 191 HIS A N 1
ATOM 1546 C CA . HIS A 1 191 ? 10.014 1.014 -3.715 1.00 88.06 191 HIS A CA 1
ATOM 1547 C C . HIS A 1 191 ? 10.749 -0.206 -4.278 1.00 88.06 191 HIS A C 1
ATOM 1549 O O . HIS A 1 191 ? 11.872 -0.491 -3.868 1.00 88.06 191 HIS A O 1
ATOM 1555 N N . ILE A 1 192 ? 10.181 -0.857 -5.298 1.00 87.81 192 ILE A N 1
ATOM 1556 C CA . ILE A 1 192 ? 10.845 -1.942 -6.036 1.00 87.81 192 ILE A CA 1
ATOM 1557 C C . ILE A 1 192 ? 12.144 -1.452 -6.691 1.00 87.81 192 ILE A C 1
ATOM 1559 O O . ILE A 1 192 ? 13.177 -2.099 -6.548 1.00 87.81 192 ILE A O 1
ATOM 1563 N N . ALA A 1 193 ? 12.123 -0.282 -7.338 1.00 85.44 193 ALA A N 1
ATOM 1564 C CA . ALA A 1 193 ? 13.299 0.298 -7.994 1.00 85.44 193 ALA A CA 1
ATOM 1565 C C . ALA A 1 193 ? 14.472 0.595 -7.038 1.00 85.44 193 ALA A C 1
ATOM 1567 O O . ALA A 1 193 ? 15.621 0.636 -7.471 1.00 85.44 193 ALA A O 1
ATOM 1568 N N . SER A 1 194 ? 14.188 0.837 -5.753 1.00 80.56 194 SER A N 1
ATOM 1569 C CA . SER A 1 194 ? 15.207 1.070 -4.720 1.00 80.56 194 SER A CA 1
ATOM 1570 C C . SER A 1 194 ? 15.910 -0.206 -4.244 1.00 80.56 194 SER A C 1
ATOM 1572 O O . SER A 1 194 ? 16.967 -0.131 -3.614 1.00 80.56 194 SER A O 1
ATOM 1574 N N . GLY A 1 195 ? 15.310 -1.368 -4.511 1.00 77.38 195 GLY A N 1
ATOM 1575 C CA . GLY A 1 195 ? 15.840 -2.672 -4.148 1.00 77.38 195 GLY A CA 1
ATOM 1576 C C . GLY A 1 195 ? 16.703 -3.286 -5.248 1.00 77.38 195 GLY A C 1
ATOM 1577 O O . GLY A 1 195 ? 17.214 -2.616 -6.144 1.00 77.38 195 GLY A O 1
ATOM 1578 N N . TYR A 1 196 ? 16.874 -4.602 -5.165 1.00 77.19 196 TYR A N 1
ATOM 1579 C CA . TYR A 1 196 ? 17.427 -5.390 -6.261 1.00 77.19 196 TYR A CA 1
ATOM 1580 C C . TYR A 1 196 ? 16.363 -5.564 -7.353 1.00 77.19 196 TYR A C 1
ATOM 1582 O O . TYR A 1 196 ? 15.199 -5.770 -7.033 1.00 77.19 196 TYR A O 1
ATOM 1590 N N . GLU A 1 197 ? 16.748 -5.489 -8.629 1.00 77.62 197 GLU A N 1
ATOM 1591 C CA . GLU A 1 197 ? 15.836 -5.679 -9.765 1.00 77.62 197 GLU A CA 1
ATOM 1592 C C . GLU A 1 197 ? 15.993 -7.105 -10.324 1.00 77.62 197 GLU A C 1
ATOM 1594 O O . GLU A 1 197 ? 16.767 -7.351 -11.256 1.00 77.62 197 GLU A O 1
ATOM 1599 N N . SER A 1 198 ? 15.281 -8.070 -9.732 1.00 86.62 198 SER A N 1
ATOM 1600 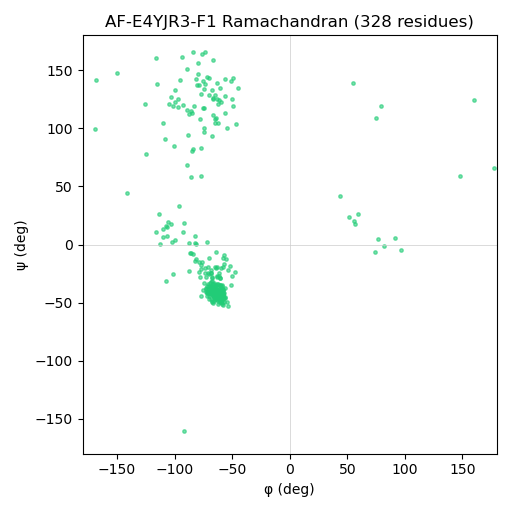C CA . SER A 1 198 ? 15.079 -9.387 -10.355 1.00 86.62 198 SER A CA 1
ATOM 1601 C C . SER A 1 198 ? 14.084 -9.304 -11.523 1.00 86.62 198 SER A C 1
ATOM 1603 O O . SER A 1 198 ? 13.371 -8.311 -11.672 1.00 86.62 198 SER A O 1
ATOM 1605 N N . LEU A 1 199 ? 14.022 -10.349 -12.357 1.00 89.12 199 LEU A N 1
ATOM 1606 C CA . LEU A 1 199 ? 13.069 -10.413 -13.473 1.00 89.12 199 LEU A CA 1
ATOM 1607 C C . LEU A 1 199 ? 11.618 -10.273 -12.977 1.00 89.12 199 LEU A C 1
ATOM 1609 O O . LEU A 1 199 ? 10.898 -9.404 -13.455 1.00 89.12 199 LEU A O 1
ATOM 1613 N N . GLU A 1 200 ? 11.230 -11.040 -11.953 1.00 90.38 200 GLU A N 1
ATOM 1614 C CA . GLU A 1 200 ? 9.885 -10.982 -11.355 1.00 90.38 200 GLU A CA 1
ATOM 1615 C C . GLU A 1 200 ? 9.569 -9.595 -10.767 1.00 90.38 200 GLU A C 1
ATOM 1617 O O . GLU A 1 200 ? 8.452 -9.086 -10.881 1.00 90.38 200 GLU A O 1
ATOM 1622 N N . GLN A 1 201 ? 10.565 -8.936 -10.163 1.00 89.62 201 GLN A N 1
ATOM 1623 C CA . GLN A 1 201 ? 10.412 -7.575 -9.645 1.00 89.62 201 GLN A CA 1
ATOM 1624 C C . GLN A 1 201 ? 10.241 -6.545 -10.764 1.00 89.62 201 GLN A C 1
ATOM 1626 O O . GLN A 1 201 ? 9.453 -5.616 -10.601 1.00 89.62 201 GLN A O 1
ATOM 1631 N N . LEU A 1 202 ? 10.923 -6.704 -11.902 1.00 90.56 202 LEU A N 1
ATOM 1632 C CA . LEU A 1 202 ? 10.729 -5.841 -13.070 1.00 90.56 202 LEU A CA 1
ATOM 1633 C C . LEU A 1 202 ? 9.334 -6.018 -13.681 1.00 90.56 202 LEU A C 1
ATOM 1635 O O . LEU A 1 202 ? 8.693 -5.013 -13.981 1.00 90.56 202 LEU A O 1
ATOM 1639 N N . GLU A 1 203 ? 8.831 -7.250 -13.790 1.00 93.12 203 GLU A N 1
ATOM 1640 C CA . GLU A 1 203 ? 7.455 -7.524 -14.245 1.00 93.12 203 GLU A CA 1
ATOM 1641 C C . GLU A 1 203 ? 6.422 -6.902 -13.295 1.00 93.12 203 GLU A C 1
ATOM 1643 O O . GLU A 1 203 ? 5.483 -6.221 -13.714 1.00 93.12 203 GLU A O 1
ATOM 1648 N N . THR A 1 204 ? 6.628 -7.069 -11.987 1.00 92.88 204 THR A N 1
ATOM 1649 C CA . THR A 1 204 ? 5.762 -6.475 -10.958 1.00 92.88 204 THR A CA 1
ATOM 1650 C C . THR A 1 204 ? 5.807 -4.948 -11.014 1.00 92.88 204 THR A C 1
ATOM 1652 O O . THR A 1 204 ? 4.774 -4.284 -10.905 1.00 92.88 204 THR A O 1
ATOM 1655 N N . ARG A 1 205 ? 6.994 -4.370 -11.226 1.00 93.19 205 ARG A N 1
ATOM 1656 C CA . ARG A 1 205 ? 7.189 -2.926 -11.377 1.00 93.19 205 ARG A CA 1
ATOM 1657 C C . ARG A 1 205 ? 6.484 -2.391 -12.623 1.00 93.19 205 ARG A C 1
ATOM 1659 O O . ARG A 1 205 ? 5.849 -1.341 -12.537 1.00 93.19 205 ARG A O 1
ATOM 1666 N N . GLU A 1 206 ? 6.575 -3.091 -13.752 1.00 94.69 206 GLU A N 1
ATOM 1667 C CA . GLU A 1 206 ? 5.852 -2.740 -14.977 1.00 94.69 206 GLU A CA 1
ATOM 1668 C C . GLU A 1 206 ? 4.339 -2.750 -14.733 1.00 94.69 206 GLU A C 1
ATOM 1670 O O . GLU A 1 206 ? 3.660 -1.762 -15.016 1.00 94.69 206 GLU A O 1
ATOM 1675 N N . SER A 1 207 ? 3.821 -3.826 -14.134 1.00 95.06 207 SER A N 1
ATOM 1676 C CA . SER A 1 207 ? 2.401 -3.962 -13.794 1.00 95.06 207 SER A CA 1
ATOM 1677 C C . SER A 1 207 ? 1.913 -2.834 -12.873 1.00 95.06 207 SER A C 1
ATOM 1679 O O . SER A 1 207 ? 0.859 -2.234 -13.115 1.00 95.06 207 SER A O 1
ATOM 1681 N N . ALA A 1 208 ? 2.705 -2.473 -11.858 1.00 95.00 208 ALA A N 1
ATOM 1682 C CA . ALA A 1 208 ? 2.399 -1.367 -10.954 1.00 95.00 208 ALA A CA 1
ATOM 1683 C C . ALA A 1 208 ? 2.368 -0.013 -11.691 1.00 95.00 208 ALA A C 1
ATOM 1685 O O . ALA A 1 208 ? 1.427 0.763 -11.509 1.00 95.00 208 ALA A O 1
ATOM 1686 N N . LEU A 1 209 ? 3.341 0.260 -12.570 1.00 95.38 209 LEU A N 1
ATOM 1687 C CA . LEU A 1 209 ? 3.365 1.481 -13.387 1.00 95.38 209 LEU A CA 1
ATOM 1688 C C . LEU A 1 209 ? 2.166 1.561 -14.334 1.00 95.38 209 LEU A C 1
ATOM 1690 O O . LEU A 1 209 ? 1.493 2.590 -14.375 1.00 95.38 209 LEU A O 1
ATOM 1694 N N . LEU A 1 210 ? 1.846 0.475 -15.040 1.00 96.56 210 LEU A N 1
ATOM 1695 C CA . LEU A 1 210 ? 0.681 0.412 -15.925 1.00 96.56 210 LEU A CA 1
ATOM 1696 C C . LEU A 1 210 ? -0.623 0.630 -15.153 1.00 96.56 210 LEU A C 1
ATOM 1698 O O . LEU A 1 210 ? -1.491 1.381 -15.596 1.00 96.56 210 LEU A O 1
ATOM 1702 N N . THR A 1 211 ? -0.755 0.035 -13.967 1.00 96.38 211 THR A N 1
ATOM 1703 C CA . THR A 1 211 ? -1.923 0.238 -13.097 1.00 96.38 211 THR A CA 1
ATOM 1704 C C . THR A 1 211 ? -2.024 1.690 -12.631 1.00 96.38 211 THR A C 1
ATOM 1706 O O . THR A 1 211 ? -3.119 2.264 -12.609 1.00 96.38 211 THR A O 1
ATOM 1709 N N . ALA A 1 212 ? -0.893 2.324 -12.316 1.00 96.19 212 ALA A N 1
ATOM 1710 C CA . ALA A 1 212 ? -0.841 3.730 -11.938 1.00 96.19 212 ALA A CA 1
ATOM 1711 C C . ALA A 1 212 ? -1.258 4.655 -13.097 1.00 96.19 212 ALA A C 1
ATOM 1713 O O . ALA A 1 212 ? -2.105 5.531 -12.908 1.00 96.19 212 ALA A O 1
ATOM 1714 N N . ILE A 1 213 ? -0.728 4.412 -14.299 1.00 95.81 213 ILE A N 1
ATOM 1715 C CA . ILE A 1 213 ? -1.069 5.121 -15.541 1.00 95.81 213 ILE A CA 1
ATOM 1716 C C . ILE A 1 213 ? -2.567 4.977 -15.837 1.00 95.81 213 ILE A C 1
ATOM 1718 O O . ILE A 1 213 ? -3.273 5.977 -15.980 1.00 95.81 213 ILE A O 1
ATOM 1722 N N . ASN A 1 214 ? -3.084 3.746 -15.831 1.00 96.00 214 ASN A N 1
ATOM 1723 C CA . ASN A 1 214 ? -4.504 3.461 -16.053 1.00 96.00 214 ASN A CA 1
ATOM 1724 C C . ASN A 1 214 ? -5.398 4.183 -15.038 1.00 96.00 214 ASN A C 1
ATOM 1726 O O . ASN A 1 214 ? -6.451 4.707 -15.397 1.00 96.00 214 ASN A O 1
ATOM 1730 N N . SER A 1 215 ? -4.964 4.267 -13.780 1.00 95.50 215 SER A N 1
ATOM 1731 C CA . SER A 1 215 ? -5.700 4.977 -12.731 1.00 95.50 215 SER A CA 1
ATOM 1732 C C . SER A 1 215 ? -5.694 6.495 -12.942 1.00 95.50 215 SER A C 1
ATOM 1734 O O . SER A 1 215 ? -6.716 7.143 -12.726 1.00 95.50 215 SER A O 1
ATOM 1736 N N . LEU A 1 216 ? -4.591 7.084 -13.419 1.00 94.25 216 LEU A N 1
ATOM 1737 C CA . LEU A 1 216 ? -4.545 8.509 -13.776 1.00 94.25 216 LEU A CA 1
ATOM 1738 C C . LEU A 1 216 ? -5.399 8.840 -14.998 1.00 94.25 216 LEU A C 1
ATOM 1740 O O . LEU A 1 216 ? -5.981 9.923 -15.049 1.00 94.25 216 LEU A O 1
ATOM 1744 N N . TYR A 1 217 ? -5.540 7.918 -15.949 1.00 95.31 217 TYR A N 1
ATOM 1745 C CA . TYR A 1 217 ? -6.435 8.109 -17.091 1.00 95.31 217 TYR A CA 1
ATOM 1746 C C . TYR A 1 217 ? -7.909 8.271 -16.689 1.00 95.31 217 TYR A C 1
ATOM 1748 O O . TYR A 1 217 ? -8.66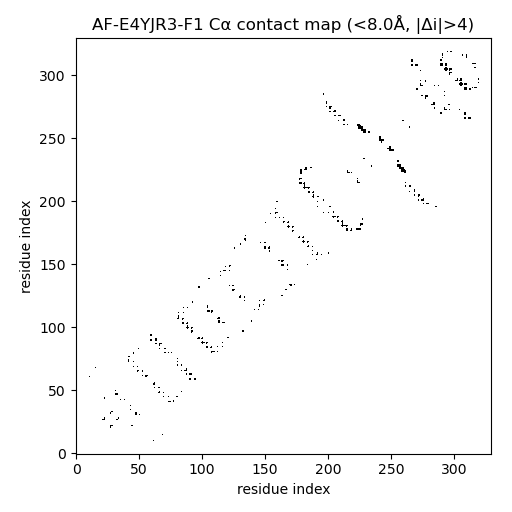6 8.922 -17.411 1.00 95.31 217 TYR A O 1
ATOM 1756 N N . LEU A 1 218 ? -8.312 7.746 -15.526 1.00 93.25 218 LEU A N 1
ATOM 1757 C CA . LEU A 1 218 ? -9.653 7.944 -14.960 1.00 93.25 218 LEU A CA 1
ATOM 1758 C C . LEU A 1 218 ? -9.837 9.335 -14.326 1.00 93.25 218 LEU A C 1
ATOM 1760 O O . LEU A 1 218 ? -10.962 9.762 -14.066 1.00 93.25 218 LEU A O 1
ATOM 1764 N N . VAL A 1 219 ? -8.743 10.057 -14.079 1.00 93.50 219 VAL A N 1
ATOM 1765 C CA . VAL A 1 219 ? -8.741 11.404 -13.502 1.00 93.50 219 VAL A CA 1
ATOM 1766 C C . VAL A 1 219 ? -8.829 12.452 -14.619 1.00 93.50 219 VAL A C 1
ATOM 1768 O O . VAL A 1 219 ? -8.364 12.252 -15.743 1.00 93.50 219 VAL A O 1
ATOM 1771 N N . LYS A 1 220 ? -9.425 13.613 -14.316 1.00 91.81 220 LYS A N 1
ATOM 1772 C CA . LYS A 1 220 ? -9.470 14.763 -15.233 1.00 91.81 220 LYS A CA 1
ATOM 1773 C C . LYS A 1 220 ? -8.059 15.169 -15.657 1.00 91.81 220 LYS A C 1
ATOM 1775 O O . LYS A 1 220 ? -7.163 15.212 -14.822 1.00 91.81 220 LYS A O 1
ATOM 1780 N N . LYS A 1 221 ? -7.897 15.578 -16.919 1.00 90.69 221 LYS A N 1
ATOM 1781 C CA . LYS A 1 221 ? -6.600 15.958 -17.517 1.00 90.69 221 LYS A CA 1
ATOM 1782 C C . LYS A 1 221 ? -5.791 16.972 -16.698 1.00 90.69 221 LYS A C 1
ATOM 1784 O O . LYS A 1 221 ? -4.574 16.887 -16.659 1.00 90.69 221 LYS A O 1
ATOM 1789 N N . GLU A 1 222 ? -6.463 17.907 -16.032 1.00 89.75 222 GLU A N 1
ATOM 1790 C CA . GLU A 1 222 ? -5.828 18.944 -15.202 1.00 89.75 222 GLU A CA 1
ATOM 1791 C C . GLU A 1 222 ? -5.168 18.377 -13.928 1.00 89.75 222 GLU A C 1
ATOM 1793 O O . GLU A 1 222 ? -4.213 18.953 -13.412 1.00 89.75 222 GLU A O 1
ATOM 1798 N N . ASP A 1 223 ? -5.637 17.220 -13.454 1.00 88.94 223 ASP A N 1
ATOM 1799 C CA . ASP A 1 223 ? -5.221 16.579 -12.203 1.00 88.94 223 ASP A CA 1
ATOM 1800 C C . ASP A 1 223 ? -4.401 15.288 -12.429 1.00 88.94 223 ASP A C 1
ATOM 1802 O O . ASP A 1 223 ? -4.170 14.523 -11.488 1.00 88.94 223 ASP A O 1
ATOM 1806 N N . GLN A 1 224 ? -3.932 15.041 -13.661 1.00 91.88 224 GLN A N 1
ATOM 1807 C CA . GLN A 1 224 ? -3.131 13.868 -14.056 1.00 91.88 224 GLN A CA 1
ATOM 1808 C C . GLN A 1 224 ? -1.660 13.980 -13.623 1.00 91.88 224 GLN A C 1
ATOM 1810 O O . GLN A 1 224 ? -0.730 13.968 -14.429 1.00 91.88 224 GLN A O 1
ATOM 1815 N N . TRP A 1 225 ? -1.452 14.122 -12.317 1.00 90.69 225 TRP A N 1
ATOM 1816 C CA . TRP A 1 225 ? -0.133 14.218 -11.704 1.00 90.69 225 TRP A CA 1
ATOM 1817 C C . TRP A 1 225 ? -0.135 13.644 -10.290 1.00 90.69 225 TRP A C 1
ATOM 1819 O O . TRP A 1 225 ? -1.103 13.767 -9.523 1.00 90.69 225 TRP A O 1
ATOM 1829 N N . VAL A 1 226 ? 1.000 13.070 -9.911 1.00 90.38 226 VAL A N 1
ATOM 1830 C CA . VAL A 1 226 ? 1.233 12.469 -8.599 1.00 90.38 226 VAL A CA 1
ATOM 1831 C C . VAL A 1 226 ? 2.307 13.262 -7.864 1.00 90.38 226 VAL A C 1
ATOM 1833 O O . VAL A 1 226 ? 3.302 13.667 -8.452 1.00 90.38 226 VAL A O 1
ATOM 1836 N N . ALA A 1 227 ? 2.109 13.491 -6.566 1.00 87.38 227 ALA A N 1
ATOM 1837 C CA . ALA A 1 227 ? 3.134 14.049 -5.689 1.00 87.38 227 ALA A CA 1
ATOM 1838 C C . ALA A 1 227 ? 3.713 12.952 -4.793 1.00 87.38 227 ALA A C 1
ATOM 1840 O O . ALA A 1 227 ? 2.982 12.350 -4.001 1.00 87.38 227 ALA A O 1
ATOM 1841 N N . THR A 1 228 ? 5.018 12.726 -4.880 1.00 80.56 228 THR A N 1
ATOM 1842 C CA . THR A 1 228 ? 5.766 11.830 -3.992 1.00 80.56 228 THR A CA 1
ATOM 1843 C C . THR A 1 228 ? 6.790 12.615 -3.178 1.00 80.56 228 THR A C 1
ATOM 1845 O O . THR A 1 228 ? 7.134 13.754 -3.502 1.00 80.56 228 THR A O 1
ATOM 1848 N N . ALA A 1 229 ? 7.250 12.032 -2.071 1.00 73.19 229 ALA A N 1
ATOM 1849 C CA . ALA A 1 229 ? 8.413 12.565 -1.375 1.00 73.19 229 ALA A CA 1
ATOM 1850 C C . ALA A 1 229 ? 9.664 12.314 -2.233 1.00 73.19 229 ALA A C 1
ATOM 1852 O O . ALA A 1 229 ? 9.775 11.292 -2.904 1.00 73.19 229 ALA A O 1
ATOM 1853 N N . SER A 1 230 ? 10.591 13.263 -2.228 1.00 58.81 230 SER A N 1
ATOM 1854 C CA . SER A 1 230 ? 11.872 13.169 -2.914 1.00 58.81 230 SER A CA 1
ATOM 1855 C C . SER A 1 230 ? 12.657 11.980 -2.368 1.00 58.81 230 SER A C 1
ATOM 1857 O O . SER A 1 230 ? 12.768 11.821 -1.152 1.00 58.81 230 SER A O 1
ATOM 1859 N N . ALA A 1 231 ? 13.242 11.185 -3.267 1.00 51.97 231 ALA A N 1
ATOM 1860 C CA . ALA A 1 231 ? 13.983 9.956 -2.964 1.00 51.97 231 ALA A CA 1
ATOM 1861 C C . ALA A 1 231 ? 15.146 10.133 -1.958 1.00 51.97 231 ALA A C 1
ATOM 1863 O O . ALA A 1 231 ? 15.654 9.152 -1.424 1.00 51.97 231 ALA A O 1
ATOM 1864 N N . ASN A 1 232 ? 15.544 11.375 -1.654 1.00 40.75 232 ASN A N 1
ATOM 1865 C CA . ASN A 1 232 ? 16.632 11.710 -0.729 1.00 40.75 232 ASN A CA 1
ATOM 1866 C C . ASN A 1 232 ? 16.168 12.122 0.684 1.00 40.75 232 ASN A C 1
ATOM 1868 O O . ASN A 1 232 ? 16.998 12.520 1.503 1.00 40.75 232 ASN A O 1
ATOM 1872 N N . GLY A 1 233 ? 14.866 12.075 0.986 1.00 34.91 233 GLY A N 1
ATOM 1873 C CA . GLY A 1 233 ? 14.313 12.551 2.254 1.00 34.91 233 GLY A CA 1
ATOM 1874 C C . GLY A 1 233 ? 13.474 11.495 2.965 1.00 34.91 233 GLY A C 1
ATOM 1875 O O . GLY A 1 233 ? 12.459 11.046 2.445 1.00 34.91 233 GLY A O 1
ATOM 1876 N N . VAL A 1 234 ? 13.872 11.146 4.192 1.00 36.66 234 VAL A N 1
ATOM 1877 C CA . VAL A 1 234 ? 13.055 10.385 5.153 1.00 36.66 234 VAL A CA 1
ATOM 1878 C C . VAL A 1 234 ? 11.626 10.959 5.186 1.00 36.66 234 VAL A C 1
ATOM 1880 O O . VAL A 1 234 ? 11.494 12.184 5.293 1.00 36.66 234 VAL A O 1
ATOM 1883 N N . PRO A 1 235 ? 10.557 10.136 5.155 1.00 37.84 235 PRO A N 1
ATOM 1884 C CA . PRO A 1 235 ? 9.194 10.636 5.279 1.00 37.84 235 PRO A CA 1
ATOM 1885 C C . PRO A 1 235 ? 9.026 11.295 6.651 1.00 37.84 235 PRO A C 1
ATOM 1887 O O . PRO A 1 235 ? 8.963 10.626 7.683 1.00 37.84 235 PRO A O 1
ATOM 1890 N N . LEU A 1 236 ? 8.996 12.626 6.689 1.00 39.38 236 LEU A N 1
ATOM 1891 C CA . LEU A 1 236 ? 8.627 13.353 7.897 1.00 39.38 236 LEU A CA 1
ATOM 1892 C C . LEU A 1 236 ? 7.099 13.365 8.040 1.00 39.38 236 LEU A C 1
ATOM 1894 O O . LEU A 1 236 ? 6.386 13.423 7.036 1.00 39.38 236 LEU A O 1
ATOM 1898 N N . PRO A 1 237 ? 6.584 13.336 9.283 1.00 30.98 237 PRO A N 1
ATOM 1899 C CA . PRO A 1 237 ? 5.155 13.273 9.549 1.00 30.98 237 PRO A CA 1
ATOM 1900 C C . PRO A 1 237 ? 4.426 14.432 8.864 1.00 30.98 237 PRO A C 1
ATOM 1902 O O . PRO A 1 237 ? 4.792 15.603 9.014 1.00 30.98 237 PRO A O 1
ATOM 1905 N N . VAL A 1 238 ? 3.390 14.077 8.102 1.00 41.59 238 VAL A N 1
ATOM 1906 C CA . VAL A 1 238 ? 2.525 14.997 7.362 1.00 41.59 238 VAL A CA 1
ATOM 1907 C C . VAL A 1 238 ? 1.941 16.016 8.343 1.00 41.59 238 VAL A C 1
ATOM 1909 O O . VAL A 1 238 ? 1.157 15.672 9.224 1.00 41.59 238 VAL A O 1
ATOM 1912 N N . LYS A 1 239 ? 2.328 17.289 8.215 1.00 34.59 239 LYS A N 1
ATOM 1913 C CA . LYS A 1 239 ? 1.676 18.382 8.947 1.00 34.59 239 LYS A CA 1
ATOM 1914 C C . LYS A 1 239 ? 0.349 18.697 8.262 1.00 34.59 239 LYS A C 1
ATOM 1916 O O . LYS A 1 239 ? 0.319 18.894 7.048 1.00 34.59 239 LYS A O 1
ATOM 1921 N N . SER A 1 240 ? -0.726 18.755 9.046 1.00 37.47 240 SER A N 1
ATOM 1922 C CA . SER A 1 240 ? -2.098 18.960 8.573 1.00 37.47 240 SER A CA 1
ATOM 1923 C C . SER A 1 240 ? -2.234 20.154 7.609 1.00 37.47 240 SER A C 1
ATOM 1925 O O . SER A 1 240 ? -1.590 21.188 7.828 1.00 37.47 240 SER A O 1
ATOM 1927 N N . PRO A 1 241 ? -3.091 20.065 6.571 1.00 43.91 241 PRO A N 1
ATOM 1928 C CA . PRO A 1 241 ? -3.278 21.143 5.603 1.00 43.91 241 PRO A CA 1
ATOM 1929 C C . PRO A 1 241 ? -3.799 22.413 6.284 1.00 43.91 241 PRO A C 1
ATOM 1931 O O . PRO A 1 241 ? -4.836 22.405 6.949 1.00 43.91 241 PRO A O 1
ATOM 1934 N N . LYS A 1 242 ? -3.090 23.533 6.120 1.00 39.34 242 LYS A N 1
ATOM 1935 C CA . LYS A 1 242 ? -3.507 24.831 6.664 1.00 39.34 242 LYS A CA 1
ATOM 1936 C C . LYS A 1 242 ? -4.513 25.475 5.699 1.00 39.34 242 LYS A C 1
ATOM 1938 O O . LYS A 1 242 ? -4.174 25.736 4.548 1.00 39.34 242 LYS A O 1
ATOM 1943 N N . ARG A 1 243 ? -5.744 25.729 6.161 1.00 43.00 243 ARG A N 1
ATOM 1944 C CA . ARG A 1 243 ? -6.796 26.426 5.394 1.00 43.00 243 ARG A CA 1
ATOM 1945 C C . ARG A 1 243 ? -6.390 27.877 5.109 1.00 43.00 243 ARG A C 1
ATOM 1947 O O . ARG A 1 243 ? -6.055 28.615 6.033 1.00 43.00 243 ARG A O 1
ATOM 1954 N N . THR A 1 244 ? -6.459 28.300 3.848 1.00 43.97 244 THR A N 1
ATOM 1955 C CA . THR A 1 244 ? -6.466 29.724 3.473 1.00 43.97 244 THR A CA 1
ATOM 1956 C C . THR A 1 244 ? -7.858 30.329 3.663 1.0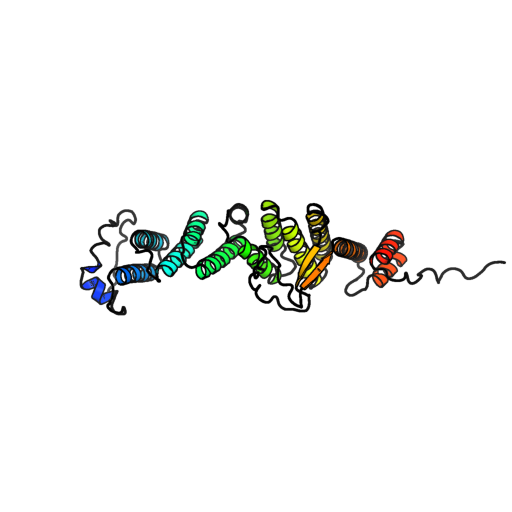0 43.97 244 THR A C 1
ATOM 1958 O O . THR A 1 244 ? -8.862 29.621 3.607 1.00 43.97 244 THR A O 1
ATOM 1961 N N . HIS A 1 245 ? -7.912 31.652 3.842 1.00 47.22 245 HIS A N 1
ATOM 1962 C CA . HIS A 1 245 ? -9.125 32.458 4.055 1.00 47.22 245 HIS A CA 1
ATOM 1963 C C . HIS A 1 245 ? -10.189 32.336 2.932 1.00 47.22 245 HIS A C 1
ATOM 1965 O O . HIS A 1 245 ? -11.314 32.784 3.108 1.00 47.22 245 HIS A O 1
ATOM 1971 N N . GLU A 1 246 ? -9.875 31.682 1.808 1.00 46.50 246 GLU A N 1
ATOM 1972 C CA . GLU A 1 246 ? -10.785 31.465 0.668 1.00 46.50 246 GLU A CA 1
ATOM 1973 C C . GLU A 1 246 ? -11.287 30.014 0.511 1.00 46.50 246 GLU A C 1
ATOM 1975 O O . GLU A 1 246 ? -11.784 29.630 -0.542 1.00 46.50 246 GLU A O 1
ATOM 1980 N N . GLY A 1 247 ? -11.158 29.164 1.535 1.00 40.53 247 GLY A N 1
ATOM 1981 C CA . GLY A 1 247 ? -11.818 27.847 1.559 1.00 40.53 247 GLY A CA 1
ATOM 1982 C C . GLY A 1 247 ? -11.226 26.756 0.650 1.00 40.53 247 GLY A C 1
ATOM 1983 O O . GLY A 1 247 ? -11.624 25.601 0.773 1.00 40.53 247 GLY A O 1
ATOM 1984 N N . GLY A 1 248 ? -10.243 27.063 -0.200 1.00 35.91 248 GLY A N 1
ATOM 1985 C CA . GLY A 1 248 ? -9.504 26.058 -0.976 1.00 35.91 248 GLY A CA 1
ATOM 1986 C C . GLY A 1 248 ? -8.494 25.267 -0.132 1.00 35.91 248 GLY A C 1
ATOM 1987 O O . GLY A 1 248 ? -7.722 25.851 0.634 1.00 35.91 248 GLY A O 1
ATOM 1988 N N . MET A 1 249 ? -8.463 23.936 -0.283 1.00 35.16 249 MET A N 1
ATOM 1989 C CA . MET A 1 249 ? -7.411 23.086 0.289 1.00 35.16 249 MET A CA 1
ATOM 1990 C C . MET A 1 249 ? -6.147 23.181 -0.572 1.00 35.16 249 MET A C 1
ATOM 1992 O O . MET A 1 249 ? -6.100 22.628 -1.667 1.00 35.16 249 MET A O 1
ATOM 1996 N N . ARG A 1 250 ? -5.101 23.855 -0.083 1.00 40.44 250 ARG A N 1
ATOM 1997 C CA . ARG A 1 250 ? -3.745 23.708 -0.630 1.00 40.44 250 ARG A CA 1
ATOM 1998 C C . ARG A 1 250 ? -2.944 22.796 0.291 1.00 40.44 250 ARG A C 1
ATOM 2000 O O . ARG A 1 250 ? -2.749 23.116 1.463 1.00 40.44 250 ARG A O 1
ATOM 2007 N N . VAL A 1 251 ? -2.484 21.665 -0.239 1.00 45.69 251 VAL A N 1
ATOM 2008 C CA . VAL A 1 251 ? -1.461 20.848 0.424 1.00 45.69 251 VAL A CA 1
ATOM 2009 C C . VAL A 1 251 ? -0.173 21.681 0.432 1.00 45.69 251 VAL A C 1
ATOM 2011 O O . VAL A 1 251 ? 0.224 22.161 -0.633 1.00 45.69 251 VAL A O 1
ATOM 2014 N N . PRO A 1 252 ? 0.470 21.930 1.587 1.00 35.72 252 PRO A N 1
ATOM 2015 C CA . PRO A 1 252 ? 1.749 22.619 1.599 1.00 35.72 252 PRO A CA 1
ATOM 2016 C C . PRO A 1 252 ? 2.778 21.708 0.925 1.00 35.72 252 PRO A C 1
ATOM 2018 O O . PRO A 1 252 ? 3.117 20.659 1.467 1.00 35.72 252 PRO A O 1
ATOM 2021 N N . LEU A 1 253 ? 3.258 22.099 -0.255 1.00 45.34 253 LEU A N 1
ATOM 2022 C CA . LEU A 1 253 ? 4.399 21.456 -0.897 1.00 45.34 253 LEU A CA 1
ATOM 2023 C C . LEU A 1 253 ? 5.621 21.706 0.002 1.00 45.34 253 LEU A C 1
ATOM 2025 O O . LEU A 1 253 ? 6.078 22.845 0.137 1.00 45.34 253 LEU A O 1
ATOM 2029 N N . SER A 1 254 ? 6.103 20.673 0.694 1.00 48.12 254 SER A N 1
ATOM 2030 C CA . SER A 1 254 ? 7.395 20.748 1.379 1.00 48.12 254 SER A CA 1
ATOM 2031 C C . SER A 1 254 ? 8.497 20.862 0.319 1.00 48.12 254 SER A C 1
ATOM 2033 O O . SER A 1 254 ? 8.296 20.483 -0.836 1.00 48.12 254 SER A O 1
ATOM 2035 N N . LYS A 1 255 ? 9.677 21.373 0.694 1.00 50.91 255 LYS A N 1
ATOM 2036 C CA . LYS A 1 255 ? 10.825 21.522 -0.224 1.00 50.91 255 LYS A CA 1
ATOM 2037 C C . LYS A 1 255 ? 11.283 20.203 -0.873 1.00 50.91 255 LYS A C 1
ATOM 2039 O O . LYS A 1 255 ? 12.020 20.255 -1.849 1.00 50.91 255 LYS A O 1
ATOM 2044 N N . ASP A 1 256 ? 10.785 19.070 -0.383 1.00 61.84 256 ASP A N 1
ATOM 2045 C CA . ASP A 1 256 ? 11.172 17.723 -0.788 1.00 61.84 256 ASP A CA 1
ATOM 2046 C C . ASP A 1 256 ? 10.024 16.975 -1.488 1.00 61.84 256 ASP A C 1
ATOM 2048 O O . ASP A 1 256 ? 9.963 15.757 -1.413 1.00 61.84 256 ASP A O 1
ATOM 2052 N N . THR A 1 257 ? 9.070 17.660 -2.125 1.00 70.50 257 THR A N 1
ATOM 2053 C CA . THR A 1 257 ? 7.991 16.994 -2.883 1.00 70.50 257 THR A CA 1
ATOM 2054 C C . THR A 1 257 ? 8.311 16.998 -4.378 1.00 70.50 257 THR A C 1
ATOM 2056 O O . THR A 1 257 ? 8.479 18.067 -4.966 1.00 70.50 257 THR A O 1
ATOM 2059 N N . VAL A 1 258 ? 8.359 15.821 -5.000 1.00 81.38 258 VAL A N 1
ATOM 2060 C CA . VAL A 1 258 ? 8.521 15.656 -6.450 1.00 81.38 258 VAL A CA 1
ATOM 2061 C C . VAL A 1 258 ? 7.143 15.453 -7.066 1.00 81.38 258 VAL A C 1
ATOM 2063 O O . VAL A 1 258 ? 6.383 14.581 -6.648 1.00 81.38 258 VAL A O 1
ATOM 2066 N N . VAL A 1 259 ? 6.805 16.287 -8.047 1.00 86.50 259 VAL A N 1
ATOM 2067 C CA . VAL A 1 259 ? 5.579 16.140 -8.832 1.00 86.50 259 VAL A CA 1
ATOM 2068 C C . VAL A 1 259 ? 5.933 15.412 -10.119 1.00 86.50 259 VAL A C 1
ATOM 2070 O O . VAL A 1 259 ? 6.737 15.911 -10.896 1.00 86.50 259 VAL A O 1
ATOM 2073 N N . THR A 1 260 ? 5.349 14.233 -10.315 1.00 88.19 260 THR A N 1
ATOM 2074 C CA . THR A 1 260 ? 5.501 13.413 -11.521 1.00 88.19 260 THR A CA 1
ATOM 2075 C C . THR A 1 260 ? 4.242 13.551 -12.371 1.00 88.19 260 THR A C 1
ATOM 2077 O O . THR A 1 260 ? 3.126 13.390 -11.859 1.00 88.19 260 THR A O 1
ATOM 2080 N N . SER A 1 261 ? 4.407 13.898 -13.647 1.00 91.50 261 SER A N 1
ATOM 2081 C CA . SER A 1 261 ? 3.300 13.971 -14.602 1.00 91.50 261 SER A CA 1
ATOM 2082 C C . SER A 1 261 ? 2.990 12.599 -15.208 1.00 91.50 261 SER A C 1
ATOM 2084 O O . SER A 1 261 ? 3.792 11.673 -15.113 1.00 91.50 261 SER A O 1
ATOM 2086 N N . LEU A 1 262 ? 1.827 12.467 -15.853 1.00 92.06 262 LEU A N 1
ATOM 2087 C CA . LEU A 1 262 ? 1.482 11.253 -16.598 1.00 92.06 262 LEU A CA 1
ATOM 2088 C C . LEU A 1 262 ? 2.521 10.917 -17.683 1.00 92.06 262 LEU A C 1
ATOM 2090 O O . LEU A 1 262 ? 2.904 9.760 -17.805 1.00 92.06 262 LEU A O 1
ATOM 2094 N N . GLU A 1 263 ? 3.009 11.921 -18.419 1.00 89.94 263 GLU A N 1
ATOM 2095 C CA . GLU A 1 263 ? 4.018 11.736 -19.476 1.00 89.94 263 GLU A CA 1
ATOM 2096 C C . GLU A 1 263 ? 5.327 11.178 -18.900 1.00 89.94 263 GLU A C 1
ATOM 2098 O O . GLU A 1 263 ? 5.919 10.262 -19.466 1.00 89.94 263 GLU A O 1
ATOM 2103 N N . ASP A 1 264 ? 5.751 11.666 -17.732 1.00 89.88 264 ASP A N 1
ATOM 2104 C CA . ASP A 1 264 ? 6.947 11.151 -17.058 1.00 89.88 264 ASP A CA 1
ATOM 2105 C C . ASP A 1 264 ? 6.767 9.679 -16.651 1.00 89.88 264 ASP A C 1
ATOM 2107 O O . ASP A 1 264 ? 7.671 8.870 -16.852 1.00 89.88 264 ASP A O 1
ATOM 2111 N N . MET A 1 265 ? 5.585 9.305 -16.145 1.00 90.88 265 MET A N 1
ATOM 2112 C CA . MET A 1 265 ? 5.278 7.916 -15.777 1.00 90.88 265 MET A CA 1
ATOM 2113 C C . MET A 1 265 ? 5.243 6.984 -16.995 1.00 90.88 265 MET A C 1
ATOM 2115 O O . MET A 1 265 ? 5.705 5.847 -16.910 1.00 90.88 265 MET A O 1
ATOM 2119 N N . GLU A 1 266 ? 4.728 7.452 -18.133 1.00 92.75 266 GLU A N 1
ATOM 2120 C CA . GLU A 1 266 ? 4.756 6.708 -19.398 1.00 92.75 266 GLU A CA 1
ATOM 2121 C C . GLU A 1 266 ? 6.193 6.505 -19.893 1.00 92.75 266 GLU A C 1
ATOM 2123 O O . GLU A 1 266 ? 6.563 5.400 -20.294 1.00 92.75 266 GLU A O 1
ATOM 2128 N N . ASN A 1 267 ? 7.032 7.537 -19.796 1.00 90.81 267 ASN A N 1
ATOM 2129 C CA . ASN A 1 267 ? 8.447 7.454 -20.155 1.00 90.81 267 ASN A CA 1
ATOM 2130 C C . ASN A 1 267 ? 9.209 6.470 -19.251 1.00 90.81 267 ASN A C 1
ATOM 2132 O O . ASN A 1 267 ? 10.013 5.674 -19.741 1.00 90.81 267 ASN A O 1
ATOM 2136 N N . GLU A 1 268 ? 8.932 6.477 -17.945 1.00 90.19 268 GLU A N 1
ATOM 2137 C CA . GLU A 1 268 ? 9.478 5.491 -17.008 1.00 90.19 268 GLU A CA 1
ATOM 2138 C C . GLU A 1 268 ? 8.998 4.068 -17.315 1.00 90.19 268 GLU A C 1
ATOM 2140 O O . GLU A 1 268 ? 9.795 3.131 -17.269 1.00 90.19 268 GLU A O 1
ATOM 2145 N N . CYS A 1 269 ? 7.725 3.892 -17.675 1.00 92.81 269 CYS A N 1
ATOM 2146 C CA . CYS A 1 269 ? 7.178 2.593 -18.064 1.00 92.81 269 CYS A CA 1
ATOM 2147 C C . CYS A 1 269 ? 7.887 2.031 -19.306 1.00 92.81 269 CYS A C 1
ATOM 2149 O O . CYS A 1 269 ? 8.318 0.878 -19.289 1.00 92.81 269 CYS A O 1
ATOM 2151 N N . LEU A 1 270 ? 8.123 2.862 -20.329 1.00 91.75 270 LEU A N 1
ATOM 2152 C CA . LEU A 1 270 ? 8.902 2.478 -21.513 1.00 91.75 270 LEU A CA 1
ATOM 2153 C C . LEU A 1 270 ? 10.331 2.043 -21.156 1.00 91.75 270 LEU A C 1
ATOM 2155 O O . LEU A 1 270 ? 10.852 1.082 -21.725 1.00 91.75 270 LEU A O 1
ATOM 2159 N N . LEU A 1 271 ? 10.970 2.728 -20.205 1.00 91.25 271 LEU A N 1
ATOM 2160 C CA . LEU A 1 271 ? 12.303 2.359 -19.733 1.00 91.25 271 LEU A CA 1
ATOM 2161 C C . LEU A 1 271 ? 12.297 1.008 -19.005 1.00 91.25 271 LEU A C 1
ATOM 2163 O O . LEU A 1 271 ? 13.193 0.193 -19.226 1.00 91.25 271 LEU A O 1
ATOM 2167 N N . VAL A 1 272 ? 11.298 0.751 -18.157 1.00 92.00 272 VAL A N 1
ATOM 2168 C CA . VAL A 1 272 ? 11.152 -0.534 -17.453 1.00 92.00 272 VAL A CA 1
ATOM 2169 C C . VAL A 1 272 ? 10.893 -1.670 -18.441 1.00 92.00 272 VAL A C 1
ATOM 2171 O O . VAL A 1 272 ? 11.538 -2.708 -18.330 1.00 92.00 272 VAL A O 1
ATOM 2174 N N . GLN A 1 273 ? 10.051 -1.459 -19.454 1.00 92.19 273 GLN A N 1
ATOM 2175 C CA . GLN A 1 273 ? 9.811 -2.431 -20.529 1.00 92.19 273 GLN A CA 1
ATOM 2176 C C . GLN A 1 273 ? 11.087 -2.761 -21.308 1.00 92.19 273 GLN A C 1
ATOM 2178 O O . GLN A 1 273 ? 11.392 -3.929 -21.547 1.00 92.19 273 GLN A O 1
ATOM 2183 N N . ALA A 1 274 ? 11.880 -1.743 -21.649 1.00 91.50 274 ALA A N 1
ATOM 2184 C CA . ALA A 1 274 ? 13.173 -1.933 -22.299 1.00 91.50 274 ALA A CA 1
ATOM 2185 C C . ALA A 1 274 ? 14.154 -2.739 -21.427 1.00 91.50 274 ALA A C 1
ATOM 2187 O O . ALA A 1 274 ? 14.857 -3.619 -21.928 1.00 91.50 274 ALA A O 1
ATOM 2188 N N . ARG A 1 275 ? 14.190 -2.467 -20.114 1.00 91.44 275 ARG A N 1
ATOM 2189 C CA . ARG A 1 275 ? 14.999 -3.234 -19.152 1.00 91.44 275 ARG A CA 1
ATOM 2190 C C . ARG A 1 275 ? 14.525 -4.675 -19.041 1.00 91.44 275 ARG A C 1
ATOM 2192 O O . ARG A 1 275 ? 15.360 -5.571 -19.069 1.00 91.44 275 ARG A O 1
ATOM 2199 N N . LEU A 1 276 ? 13.215 -4.897 -18.963 1.00 91.56 276 LEU A N 1
ATOM 2200 C CA . LEU A 1 276 ? 12.624 -6.229 -18.909 1.00 91.56 276 LEU A CA 1
ATOM 2201 C C . LEU A 1 276 ? 13.010 -7.043 -20.149 1.00 91.56 276 LEU A C 1
ATOM 2203 O O . LEU A 1 276 ? 13.531 -8.145 -20.004 1.00 91.56 276 LEU A O 1
ATOM 2207 N N . ALA A 1 277 ? 12.852 -6.469 -21.346 1.00 90.81 277 ALA A N 1
ATOM 2208 C CA . ALA A 1 277 ? 13.216 -7.122 -22.600 1.00 90.81 277 ALA A CA 1
ATOM 2209 C C . ALA A 1 277 ? 14.687 -7.562 -22.615 1.00 90.81 277 ALA A C 1
ATOM 2211 O O . ALA A 1 277 ? 14.981 -8.693 -22.972 1.00 90.81 277 ALA A O 1
ATOM 2212 N N . LEU A 1 278 ? 15.612 -6.704 -22.170 1.00 90.50 278 LEU A N 1
ATOM 2213 C CA . LEU A 1 278 ? 17.035 -7.050 -22.077 1.00 90.50 278 LEU A CA 1
ATOM 2214 C C . LEU A 1 278 ? 17.329 -8.069 -20.961 1.00 90.50 278 LEU A C 1
ATOM 2216 O O . LEU A 1 278 ? 18.190 -8.933 -21.133 1.00 90.50 278 LEU A O 1
ATOM 2220 N N . LYS A 1 279 ? 16.615 -7.999 -19.832 1.00 89.81 279 LYS A N 1
ATOM 2221 C CA . LYS A 1 279 ? 16.784 -8.919 -18.699 1.00 89.81 279 LYS A CA 1
ATOM 2222 C C . LYS A 1 279 ? 16.298 -10.333 -19.018 1.00 89.81 279 LYS A C 1
ATOM 2224 O O . LYS A 1 279 ? 16.913 -11.284 -18.549 1.00 89.81 279 LYS A O 1
ATOM 2229 N N . MET A 1 280 ? 15.261 -10.480 -19.850 1.00 88.38 280 MET A N 1
ATOM 2230 C CA . MET A 1 280 ? 14.816 -11.779 -20.385 1.00 88.38 280 MET A CA 1
ATOM 2231 C C . MET A 1 280 ? 15.917 -12.507 -21.169 1.00 88.38 280 MET A C 1
ATOM 2233 O O . MET A 1 280 ? 15.847 -13.717 -21.363 1.00 88.38 280 MET A O 1
ATOM 2237 N N . ASP A 1 281 ? 16.934 -11.768 -21.603 1.00 87.44 281 ASP A N 1
ATOM 2238 C CA . ASP A 1 281 ? 18.073 -12.273 -22.355 1.00 87.44 281 ASP A CA 1
ATOM 2239 C C . ASP A 1 281 ? 19.357 -12.354 -21.528 1.00 87.44 281 ASP A C 1
ATOM 2241 O O . ASP A 1 281 ? 20.455 -12.377 -22.088 1.00 87.44 281 ASP A O 1
ATOM 2245 N N . ASP A 1 282 ? 19.208 -12.351 -20.202 1.00 86.69 282 ASP A N 1
ATOM 2246 C CA . ASP A 1 282 ? 20.281 -12.392 -19.211 1.00 86.69 282 ASP A CA 1
ATOM 2247 C C . ASP A 1 282 ? 21.275 -11.216 -19.310 1.00 86.69 282 ASP A C 1
ATOM 2249 O O . ASP A 1 282 ? 22.432 -11.320 -18.894 1.00 86.69 282 ASP A O 1
ATOM 2253 N N . ILE A 1 283 ? 20.839 -10.066 -19.841 1.00 86.31 283 ILE A N 1
ATOM 2254 C CA . ILE A 1 283 ? 21.639 -8.835 -19.857 1.00 86.31 283 ILE A CA 1
ATOM 2255 C C . ILE A 1 283 ? 21.308 -8.006 -18.615 1.00 86.31 283 ILE A C 1
ATOM 2257 O O . ILE A 1 283 ? 20.178 -7.557 -18.419 1.00 86.31 283 ILE A O 1
ATOM 2261 N N . ASP A 1 284 ? 22.320 -7.747 -17.790 1.00 84.06 284 ASP A N 1
ATOM 2262 C CA . ASP A 1 284 ? 22.178 -6.865 -16.636 1.00 84.06 284 ASP A CA 1
ATOM 2263 C C . ASP A 1 284 ? 22.114 -5.395 -17.067 1.00 84.06 284 ASP A C 1
ATOM 2265 O O . ASP A 1 284 ? 23.063 -4.838 -17.619 1.00 84.06 284 ASP A O 1
ATOM 2269 N N . THR A 1 285 ? 20.982 -4.754 -16.776 1.00 83.31 285 THR A N 1
ATOM 2270 C CA . THR A 1 285 ? 20.714 -3.342 -17.096 1.00 83.31 285 THR A CA 1
ATOM 2271 C C . THR A 1 285 ? 20.743 -2.421 -15.876 1.00 83.31 285 THR A C 1
ATOM 2273 O O . THR A 1 285 ? 20.364 -1.252 -15.969 1.00 83.31 285 THR A O 1
ATOM 2276 N N . ALA A 1 286 ? 21.137 -2.945 -14.714 1.00 78.75 286 ALA A N 1
ATOM 2277 C CA . ALA A 1 286 ? 21.130 -2.202 -13.461 1.00 78.75 286 ALA A CA 1
ATOM 2278 C C . ALA A 1 286 ? 22.092 -1.005 -13.537 1.00 78.75 286 ALA A C 1
ATOM 2280 O O . ALA A 1 286 ? 23.275 -1.162 -13.829 1.00 78.75 286 ALA A O 1
ATOM 2281 N N . GLY A 1 287 ? 21.573 0.193 -13.264 1.00 77.38 287 GLY A N 1
ATOM 2282 C CA . GLY A 1 287 ? 22.355 1.433 -13.269 1.00 77.38 287 GLY A CA 1
ATOM 2283 C C . GLY A 1 287 ? 22.685 2.006 -14.651 1.00 77.38 287 GLY A C 1
ATOM 2284 O O . GLY A 1 287 ? 23.402 2.998 -14.702 1.00 77.38 287 GLY A O 1
ATOM 2285 N N . LEU A 1 288 ? 22.174 1.421 -15.742 1.00 84.88 288 LEU A N 1
ATOM 2286 C CA . LEU A 1 288 ? 22.339 1.975 -17.087 1.00 84.88 288 LEU A CA 1
ATOM 2287 C C . LEU A 1 288 ? 21.323 3.087 -17.371 1.00 84.88 288 LEU A C 1
ATOM 2289 O O . LEU A 1 288 ? 20.137 2.985 -17.011 1.00 84.88 288 LEU A O 1
ATOM 2293 N N . ASP A 1 289 ? 21.796 4.104 -18.087 1.00 85.25 289 ASP A N 1
ATOM 2294 C CA . ASP A 1 289 ? 20.986 5.228 -18.557 1.00 85.25 289 ASP A CA 1
ATOM 2295 C C . ASP A 1 289 ? 20.119 4.836 -19.770 1.00 85.25 289 ASP A C 1
ATOM 2297 O O . ASP A 1 289 ? 20.362 3.833 -20.452 1.00 85.25 289 ASP A O 1
ATOM 2301 N N . ALA A 1 290 ? 19.106 5.652 -20.082 1.00 85.69 290 ALA A N 1
ATOM 2302 C CA . ALA A 1 290 ? 18.179 5.401 -21.188 1.00 85.69 290 ALA A CA 1
ATOM 2303 C C . ALA A 1 290 ? 18.898 5.283 -22.548 1.00 85.69 290 ALA A C 1
ATOM 2305 O O . ALA A 1 290 ? 18.617 4.359 -23.314 1.00 85.69 290 ALA A O 1
ATOM 2306 N N . SER A 1 291 ? 19.875 6.150 -22.837 1.00 87.75 291 SER A N 1
ATOM 2307 C CA . SER A 1 291 ? 20.709 6.053 -24.045 1.00 87.75 291 SER A CA 1
ATOM 2308 C C . SER A 1 291 ? 21.515 4.756 -24.114 1.00 87.75 291 SER A C 1
ATOM 2310 O O . SER A 1 291 ? 21.577 4.123 -25.169 1.00 87.75 291 SER A O 1
ATOM 2312 N N . GLU A 1 292 ? 22.098 4.306 -23.001 1.00 88.88 292 GLU A N 1
ATOM 2313 C CA . GLU A 1 292 ? 22.884 3.069 -22.963 1.00 88.88 292 GLU A CA 1
ATOM 2314 C C . GLU A 1 292 ? 21.996 1.850 -23.216 1.00 88.88 292 GLU A C 1
ATOM 2316 O O . GLU A 1 292 ? 22.324 1.014 -24.064 1.00 88.88 292 GLU A O 1
ATOM 2321 N N . ILE A 1 293 ? 20.825 1.813 -22.577 1.00 89.56 293 ILE A N 1
ATOM 2322 C CA . ILE A 1 293 ? 19.790 0.802 -22.813 1.00 89.56 293 ILE A CA 1
ATOM 2323 C C . ILE A 1 293 ? 19.362 0.813 -24.285 1.00 89.56 293 ILE A C 1
ATOM 2325 O O . ILE A 1 293 ? 19.375 -0.237 -24.928 1.00 89.56 293 ILE A O 1
ATOM 2329 N N . ALA A 1 294 ? 19.103 1.985 -24.874 1.00 89.50 294 ALA A N 1
ATOM 2330 C CA . ALA A 1 294 ? 18.772 2.098 -26.295 1.00 89.50 294 ALA A CA 1
ATOM 2331 C C . ALA A 1 294 ? 19.888 1.548 -27.202 1.00 89.50 294 ALA A C 1
ATOM 2333 O O . ALA A 1 294 ? 19.601 0.882 -28.200 1.00 89.50 294 ALA A O 1
ATOM 2334 N N . THR A 1 295 ? 21.165 1.769 -26.865 1.00 89.69 295 THR A N 1
ATOM 2335 C CA . THR A 1 295 ? 22.277 1.203 -27.647 1.00 89.69 295 THR A CA 1
ATOM 2336 C C . THR A 1 295 ? 22.341 -0.322 -27.561 1.00 89.69 295 THR A C 1
ATOM 2338 O O . THR A 1 295 ? 22.634 -0.976 -28.566 1.00 89.69 295 THR A O 1
ATOM 2341 N N . LEU A 1 296 ? 22.040 -0.908 -26.397 1.00 90.44 296 LEU A N 1
ATOM 2342 C CA . LEU A 1 296 ? 21.969 -2.361 -26.220 1.00 90.44 296 LEU A CA 1
ATOM 2343 C C . LEU A 1 296 ? 20.804 -2.956 -27.016 1.00 90.44 296 LEU A C 1
ATOM 2345 O O . LEU A 1 296 ? 20.991 -3.935 -27.739 1.00 90.44 296 LEU A O 1
ATOM 2349 N N . MET A 1 297 ? 19.638 -2.312 -26.975 1.00 89.62 297 MET A N 1
ATOM 2350 C CA . MET A 1 297 ? 18.481 -2.699 -27.784 1.00 89.62 297 MET A CA 1
ATOM 2351 C C . MET A 1 297 ? 18.784 -2.629 -29.289 1.00 89.62 297 MET A C 1
ATOM 2353 O O . MET A 1 297 ? 18.461 -3.556 -30.034 1.00 89.62 297 MET A O 1
ATOM 2357 N N . ALA A 1 298 ? 19.472 -1.576 -29.746 1.00 91.00 298 ALA A N 1
ATOM 2358 C CA . ALA A 1 298 ? 19.874 -1.427 -31.145 1.00 91.00 298 ALA A CA 1
ATOM 2359 C C . ALA A 1 298 ? 20.872 -2.510 -31.590 1.00 91.00 298 ALA A C 1
ATOM 2361 O O . ALA A 1 298 ? 20.741 -3.042 -32.692 1.00 91.00 298 ALA A O 1
ATOM 2362 N N . LYS A 1 299 ? 21.831 -2.894 -30.732 1.00 89.50 299 LYS A N 1
ATOM 2363 C CA . LYS A 1 299 ? 22.750 -4.021 -30.999 1.00 89.50 299 LYS A CA 1
ATOM 2364 C C . LYS A 1 299 ? 22.010 -5.346 -31.186 1.00 89.50 299 LYS A C 1
ATOM 2366 O O . LYS A 1 299 ? 22.487 -6.206 -31.920 1.00 89.50 299 LYS A O 1
ATOM 2371 N N . ARG A 1 300 ? 20.846 -5.493 -30.552 1.00 87.62 300 ARG A N 1
ATOM 2372 C CA . ARG A 1 300 ? 19.982 -6.674 -30.639 1.00 87.62 300 ARG A CA 1
ATOM 2373 C C . ARG A 1 300 ? 19.002 -6.643 -31.823 1.00 87.62 300 ARG A C 1
ATOM 2375 O O . ARG A 1 300 ? 18.317 -7.626 -32.079 1.00 87.62 300 ARG A O 1
ATOM 2382 N N . GLY A 1 301 ? 18.921 -5.527 -32.550 1.00 87.62 301 GLY A N 1
ATOM 2383 C CA . GLY A 1 301 ? 17.993 -5.348 -33.670 1.00 87.62 301 GLY A CA 1
ATOM 2384 C C . GLY A 1 301 ? 16.632 -4.747 -33.297 1.00 87.62 301 GLY A C 1
ATOM 2385 O O . GLY A 1 301 ? 15.774 -4.601 -34.165 1.00 87.62 301 GLY A O 1
ATOM 2386 N N . MET A 1 302 ? 16.428 -4.335 -32.040 1.00 89.31 302 MET A N 1
ATOM 2387 C CA . MET A 1 302 ? 15.188 -3.704 -31.558 1.00 89.31 302 MET A CA 1
ATOM 2388 C C . MET A 1 302 ? 15.203 -2.187 -31.821 1.00 89.31 302 MET A C 1
ATOM 2390 O O . MET A 1 302 ? 15.117 -1.361 -30.913 1.00 89.31 302 MET A O 1
ATOM 2394 N N . TYR A 1 303 ? 15.357 -1.795 -33.090 1.00 89.19 303 TYR A N 1
ATOM 2395 C CA . TYR A 1 303 ? 15.572 -0.393 -33.479 1.00 89.19 303 TYR A CA 1
ATOM 2396 C C . TYR A 1 303 ? 14.367 0.518 -33.220 1.00 89.19 303 TYR A C 1
ATOM 2398 O O . TYR A 1 303 ? 14.540 1.697 -32.919 1.00 89.19 303 TYR A O 1
ATOM 2406 N N . HIS A 1 304 ? 13.147 -0.011 -33.354 1.00 88.75 304 HIS A N 1
ATOM 2407 C CA . HIS A 1 304 ? 11.924 0.768 -33.156 1.00 88.75 304 HIS A CA 1
ATOM 2408 C C . HIS A 1 304 ? 11.754 1.180 -31.688 1.00 88.75 304 HIS A C 1
ATOM 2410 O O . HIS A 1 304 ? 11.543 2.354 -31.395 1.00 88.75 304 HIS A O 1
ATOM 2416 N N . GLU A 1 305 ? 11.913 0.228 -30.769 1.00 88.00 305 GLU A N 1
ATOM 2417 C CA . GLU A 1 305 ? 11.815 0.461 -29.326 1.00 88.00 305 GLU A CA 1
ATOM 2418 C C . GLU A 1 305 ? 12.948 1.366 -28.831 1.00 88.00 305 GLU A C 1
ATOM 2420 O O . GLU A 1 305 ? 12.684 2.351 -28.144 1.00 88.00 305 GLU A O 1
ATOM 2425 N N . ALA A 1 306 ? 14.183 1.129 -29.290 1.00 87.75 306 ALA A N 1
ATOM 2426 C CA . ALA A 1 306 ? 15.323 2.003 -29.008 1.00 87.75 306 ALA A CA 1
ATOM 2427 C C . ALA A 1 306 ? 15.083 3.448 -29.486 1.00 87.75 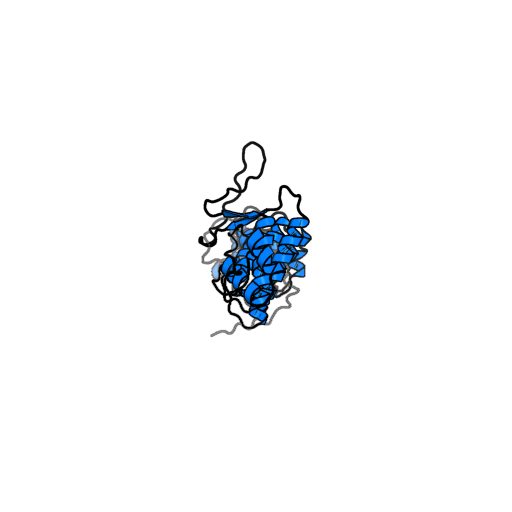306 ALA A C 1
ATOM 2429 O O . ALA A 1 306 ? 15.380 4.411 -28.779 1.00 87.75 306 ALA A O 1
ATOM 2430 N N . GLY A 1 307 ? 14.517 3.614 -30.686 1.00 86.31 307 GLY A N 1
ATOM 2431 C CA . GLY A 1 307 ? 14.175 4.924 -31.234 1.00 86.31 307 GLY A CA 1
ATOM 2432 C C . GLY A 1 307 ? 13.068 5.633 -30.452 1.00 86.31 307 GLY A C 1
ATOM 2433 O O . GLY A 1 307 ? 13.116 6.853 -30.311 1.00 86.31 307 GLY A O 1
ATOM 2434 N N . ASN A 1 308 ? 12.088 4.892 -29.932 1.00 87.81 308 ASN A N 1
ATOM 2435 C CA . ASN A 1 308 ? 11.025 5.452 -29.096 1.00 87.81 308 ASN A CA 1
ATOM 2436 C C . ASN A 1 308 ? 11.551 5.880 -27.723 1.00 87.81 308 ASN A C 1
ATOM 2438 O O . ASN A 1 308 ? 11.224 6.981 -27.287 1.00 87.81 308 ASN A O 1
ATOM 2442 N N . LEU A 1 309 ? 12.430 5.082 -27.110 1.00 87.00 309 LEU A N 1
ATOM 2443 C CA . LEU A 1 309 ? 13.081 5.411 -25.840 1.00 87.00 309 LEU A CA 1
ATOM 2444 C C . LEU A 1 309 ? 13.939 6.686 -25.946 1.00 87.00 309 LEU A C 1
ATOM 2446 O O . LEU A 1 309 ? 13.875 7.573 -25.104 1.00 87.00 309 LEU A O 1
ATOM 2450 N N . LEU A 1 310 ? 14.712 6.840 -27.022 1.00 87.38 310 LEU A N 1
ATOM 2451 C CA . LEU A 1 310 ? 15.522 8.051 -27.220 1.00 87.38 310 LEU A CA 1
ATOM 2452 C C . LEU A 1 310 ? 14.661 9.303 -27.449 1.00 87.38 310 LEU A C 1
ATOM 2454 O O . LEU A 1 310 ? 15.021 10.398 -27.015 1.00 87.38 310 LEU A O 1
ATOM 2458 N N . LYS A 1 311 ? 13.508 9.152 -28.115 1.00 86.38 311 LYS A N 1
ATOM 2459 C CA . LYS A 1 311 ? 12.561 10.255 -28.327 1.00 86.38 311 LYS A CA 1
ATOM 2460 C C . LYS A 1 311 ? 11.909 10.710 -27.023 1.00 86.38 311 LYS A C 1
ATOM 2462 O O . LYS A 1 311 ? 11.789 11.919 -26.833 1.00 86.38 311 LYS A O 1
ATOM 2467 N N . SER A 1 312 ? 11.504 9.783 -26.151 1.00 81.88 312 SER A N 1
ATOM 2468 C CA . SER A 1 312 ? 10.857 10.118 -24.876 1.00 81.88 312 SER A CA 1
ATOM 2469 C C . SER A 1 312 ? 11.802 10.848 -23.922 1.00 81.88 312 SER A C 1
ATOM 2471 O O . SER A 1 312 ? 11.440 11.887 -23.377 1.00 81.88 312 SER A O 1
ATOM 2473 N N . PHE A 1 313 ? 13.049 10.388 -23.793 1.00 77.69 313 PHE A N 1
ATOM 2474 C CA . PHE A 1 313 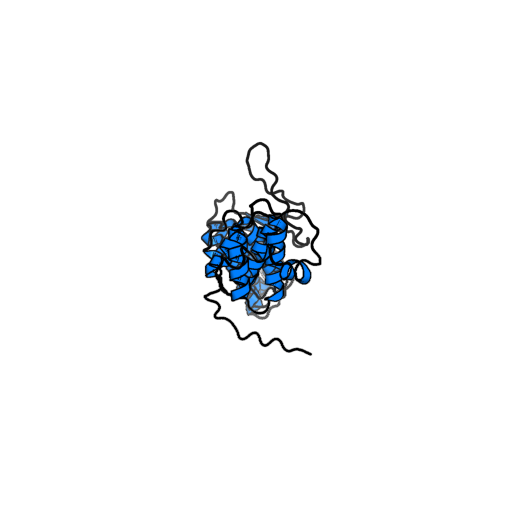? 14.032 11.004 -22.891 1.00 77.69 313 PHE A CA 1
ATOM 2475 C C . PHE A 1 313 ? 14.739 12.242 -23.477 1.00 77.69 313 PHE A C 1
ATOM 2477 O O . PHE A 1 313 ? 15.571 12.853 -22.809 1.00 77.69 313 PHE A O 1
ATOM 2484 N N . LYS A 1 314 ? 14.394 12.656 -24.710 1.00 71.12 314 LYS A N 1
ATOM 2485 C CA . LYS A 1 314 ? 14.997 13.797 -25.436 1.00 71.12 314 LYS A CA 1
ATOM 2486 C C . LYS A 1 314 ? 16.532 13.741 -25.494 1.00 71.12 314 LYS A C 1
ATOM 2488 O O . LYS A 1 314 ? 17.188 14.770 -25.671 1.00 71.12 314 LYS A O 1
ATOM 2493 N N . GLU A 1 315 ? 17.112 12.552 -25.366 1.00 57.53 315 GLU A N 1
ATOM 2494 C CA . GLU A 1 315 ? 18.553 12.355 -25.456 1.00 57.53 315 GLU A CA 1
ATOM 2495 C C . GLU A 1 315 ? 18.961 12.303 -26.933 1.00 57.53 315 GLU A C 1
ATOM 2497 O O . GLU A 1 315 ? 18.276 11.677 -27.750 1.00 57.53 315 GLU A O 1
ATOM 2502 N N . PRO A 1 316 ? 20.067 12.960 -27.332 1.00 47.47 316 PRO A N 1
ATOM 2503 C CA . PRO A 1 316 ? 20.531 12.861 -28.703 1.00 47.47 316 PRO A CA 1
ATOM 2504 C C . PRO A 1 316 ? 20.878 11.400 -28.984 1.00 47.47 316 PRO A C 1
ATOM 2506 O O . PRO A 1 316 ? 21.753 10.830 -28.329 1.00 47.47 316 PRO A O 1
ATOM 2509 N N . ALA A 1 317 ? 20.207 10.811 -29.975 1.00 45.44 317 ALA A N 1
ATOM 2510 C CA . ALA A 1 317 ? 20.539 9.494 -30.492 1.00 45.44 317 ALA A CA 1
ATOM 2511 C C . ALA A 1 317 ? 22.016 9.497 -30.901 1.00 45.44 317 ALA A C 1
ATOM 2513 O O . ALA A 1 317 ? 22.382 10.033 -31.949 1.00 45.44 317 ALA A O 1
ATOM 2514 N N . ARG A 1 318 ? 22.896 8.949 -30.056 1.00 39.03 318 ARG A N 1
ATOM 2515 C CA . ARG A 1 318 ? 24.294 8.743 -30.431 1.00 39.03 318 ARG A CA 1
ATOM 2516 C C . ARG A 1 318 ? 24.265 7.721 -31.555 1.00 39.03 318 ARG A C 1
ATOM 2518 O O . ARG A 1 318 ? 23.962 6.559 -31.316 1.00 39.03 318 ARG A O 1
ATOM 2525 N N . CYS A 1 319 ? 24.477 8.185 -32.786 1.00 34.75 319 CYS A N 1
ATOM 2526 C CA . CYS A 1 319 ? 24.383 7.384 -33.998 1.00 34.75 319 CYS A CA 1
ATOM 2527 C C . CYS A 1 319 ? 25.130 6.050 -33.840 1.00 34.75 319 CYS A C 1
ATOM 2529 O O . CYS A 1 319 ? 26.350 6.002 -33.957 1.00 34.75 319 CYS A O 1
ATOM 2531 N N . CYS A 1 320 ? 24.394 4.953 -33.647 1.00 39.62 320 CYS A N 1
ATOM 2532 C CA . CYS A 1 320 ? 24.931 3.591 -33.714 1.00 39.62 320 CYS A CA 1
ATOM 2533 C C . CYS A 1 320 ? 25.270 3.155 -35.158 1.00 39.62 320 CYS A C 1
ATOM 2535 O O . CYS A 1 320 ? 25.703 2.029 -35.371 1.00 39.62 320 CYS A O 1
ATOM 2537 N N . CYS A 1 321 ? 25.099 4.035 -36.153 1.00 32.06 321 CYS A N 1
ATOM 2538 C CA . CYS A 1 321 ? 25.307 3.754 -37.579 1.00 32.06 321 CYS A CA 1
ATOM 2539 C C . CYS A 1 321 ? 26.697 4.161 -38.101 1.00 32.06 321 CYS A C 1
ATOM 2541 O O . CYS A 1 321 ? 26.829 4.575 -39.249 1.00 32.06 321 CYS A O 1
ATOM 2543 N N . GLN A 1 322 ? 27.741 4.077 -37.283 1.00 35.41 322 GLN A N 1
ATOM 2544 C CA . GLN A 1 322 ? 29.123 4.211 -37.750 1.00 35.41 322 GLN A CA 1
ATOM 2545 C C . GLN A 1 322 ? 29.895 2.975 -37.315 1.00 35.41 322 GLN A C 1
ATOM 2547 O O . GLN A 1 322 ? 30.557 3.004 -36.289 1.00 35.41 322 GLN A O 1
ATOM 2552 N N . ASN A 1 323 ? 29.697 1.870 -38.040 1.00 35.12 323 ASN A N 1
ATOM 2553 C CA . ASN A 1 323 ? 30.671 0.789 -38.247 1.00 35.12 323 ASN A CA 1
ATOM 2554 C C . ASN A 1 323 ? 30.030 -0.326 -39.090 1.00 35.12 323 ASN A C 1
ATOM 2556 O O . ASN A 1 323 ? 29.773 -1.431 -38.622 1.00 35.12 323 ASN A O 1
ATOM 2560 N N . SER A 1 324 ? 29.714 -0.019 -40.346 1.00 34.91 324 SER A N 1
ATOM 2561 C CA . SER A 1 324 ? 29.636 -1.011 -41.429 1.00 34.91 324 SER A CA 1
ATOM 2562 C C . SER A 1 324 ? 29.514 -0.272 -42.760 1.00 34.91 324 SER A C 1
ATOM 2564 O O . SER A 1 324 ? 28.446 0.208 -43.120 1.00 34.91 324 SER A O 1
ATOM 2566 N N . GLY A 1 325 ? 30.633 -0.135 -43.474 1.00 28.83 325 GLY A N 1
ATOM 2567 C CA . GLY A 1 325 ? 30.633 0.426 -44.825 1.00 28.83 325 GLY A CA 1
ATOM 2568 C C . GLY A 1 325 ? 31.891 1.202 -45.182 1.00 28.83 325 GLY A C 1
ATOM 2569 O O . GLY A 1 325 ? 31.810 2.375 -45.531 1.00 28.83 325 GLY A O 1
ATOM 2570 N N . GLU A 1 326 ? 33.055 0.554 -45.121 1.00 34.47 326 GLU A N 1
ATOM 2571 C CA . GLU A 1 326 ? 34.108 0.902 -46.072 1.00 34.47 326 GLU A CA 1
ATOM 2572 C C . GLU A 1 326 ? 33.608 0.584 -47.495 1.00 34.47 326 GLU A C 1
ATOM 2574 O O . GLU A 1 326 ? 33.014 -0.469 -47.723 1.00 34.47 326 GLU A O 1
ATOM 2579 N N . HIS A 1 327 ? 33.926 1.488 -48.430 1.00 33.38 327 HIS A N 1
ATOM 2580 C CA . HIS A 1 327 ? 33.975 1.295 -49.885 1.00 33.38 327 HIS A CA 1
ATOM 2581 C C . HIS A 1 327 ? 32.649 1.203 -50.684 1.00 33.38 327 HIS A C 1
ATOM 2583 O O . HIS A 1 327 ? 31.997 0.168 -50.709 1.00 33.38 327 HIS A O 1
ATOM 2589 N N . ILE A 1 328 ? 32.348 2.253 -51.480 1.00 31.41 328 ILE A N 1
ATOM 2590 C CA . ILE A 1 328 ? 32.349 2.270 -52.975 1.00 31.41 328 ILE A CA 1
ATOM 2591 C C . ILE A 1 328 ? 31.504 3.435 -53.553 1.00 31.41 328 ILE A C 1
ATOM 2593 O O . ILE A 1 328 ? 30.308 3.499 -53.304 1.00 31.41 328 ILE A O 1
ATOM 2597 N N . CYS A 1 329 ? 32.172 4.253 -54.391 1.00 25.89 329 CYS A N 1
ATOM 2598 C CA . CYS A 1 329 ? 31.719 5.094 -55.531 1.00 25.89 329 CYS A CA 1
ATOM 2599 C C . CYS A 1 329 ? 30.586 6.128 -55.329 1.00 25.89 329 CYS A C 1
ATOM 2601 O O . CYS A 1 329 ? 29.567 5.835 -54.727 1.00 25.89 329 CYS A O 1
ATOM 2603 N N . MET A 1 330 ? 30.629 7.345 -55.882 1.00 32.41 330 MET A N 1
ATOM 2604 C CA . MET A 1 330 ? 31.452 8.004 -56.911 1.00 32.41 330 MET A CA 1
ATOM 2605 C C . MET A 1 330 ? 31.481 9.505 -56.609 1.00 32.41 330 MET A C 1
ATOM 2607 O O . MET A 1 330 ? 30.462 9.993 -56.068 1.00 32.41 330 MET A O 1
#

Foldseek 3Di:
DDDPPPPDDDLVDDPLVVLVCLVVDPVCCVPQVVPPDDDDDLQSSLSSLVSVLVVPVVDLVSNLVSLVSNLVVHDPPDPCNLVSLLSNLVSCVVVVVLVSNLVSLVPRPDPVSSLVSVLVSLVSCLVVVPLPCVQPDDNPPCLVSNLVSLLVVCLVDQLVDCSSLVSQLSSCVSVVNLQSNLQSLQVSLVSLLVDDDDLVSLVSSLVSLVSSLVSLVSPDPVSQKHKDFAPPDDDDDQDDFDDDPVRDTDRPDDPGIDIGGSLNSVLVSLQSVLCSVCVVVVDDCRPPDLLRSLLVCVVVVVNPSSVVNCVSVVPPNPPPPPDDDDDDDD

Radius of gyration: 29.94 Å; Cα contacts (8 Å, |Δi|>4): 298; chains: 1; bounding box: 61×55×111 Å

Mean predicted aligned error: 14.15 Å